Protein AF-A0A8B6D048-F1 (afdb_monomer)

pLDDT: mean 76.71, std 12.9, range [38.72, 96.38]

Nearest PDB structures (foldseek):
  4zma-assembly1_L  TM=9.498E-01  e=1.877E-03  Homo sapiens
  4cuf-assembly1_A  TM=6.659E-01  e=1.267E-03  Homo sapiens
  4cud-assembly1_A  TM=6.172E-01  e=1.267E-03  Homo sapiens
  4d0f-assembly1_A-2  TM=6.706E-01  e=3.385E-03  Homo sapiens
  9b3n-assembly1_A  TM=6.123E-01  e=4.697E-03  Homo sapiens

Foldseek 3Di:
DDQPFQKDKDKQFADDPQPRVCLQVCVVVDPPVSNGMHMDIDGFDSQVSDPPDDDCSDPPPVDDDDDQWDPPPPDPDPDPDDGDQFDDPQDDDPNDGDDPVPDPDDDPDDPDHDDQDAQCVPPQAPPPWDWDGGRPHIQTDEDPQFDDRRRPDGNPDDDDDAPDPWDWADDVVDPDDTDTDHD

Secondary structure (DSSP, 8-state):
------EEEEEEE-STT--HHHHHHHTTTS-TT--SEEEEEEEPPGGGGSTTS----S----S----S------SSS---PPPP-S---S-EETTEEP-GGG-S--SS--SS-PPPP-TTTT----TTPEEEE-SSSEEEE--TTEESTTS-EE-SSPPPPPPTT-EEE--TTS-S-PEEE--

InterPro domains:
  IPR000742 EGF-like domain [PF00008] (123-149)
  IPR000742 EGF-like domain [PS00022] (140-151)
  IPR000742 EGF-like domain [PS50026] (116-152)
  IPR001791 Laminin G domain [PS50025] (1-113)
  IPR013320 Concanavalin A-like lectin/glucanase domain superfamily [SSF49899] (52-117)
  IPR050372 Neurexin-related cell adhesion and synaptic protein [PTHR15036] (54-154)

Radius of gyration: 23.56 Å; Cα contacts (8 Å, |Δi|>4): 198; chains: 1; bounding box: 65×37×67 Å

Mean predicted aligned error: 13.56 Å

Solvent-accessible surface area (backbone atoms only — not comparable to full-atom values): 12385 Å² total; per-residue (Å²): 140,81,80,67,83,66,64,48,73,50,73,49,75,51,72,92,86,50,61,49,75,56,21,55,77,41,21,91,79,45,60,90,85,40,68,37,28,45,73,50,74,50,78,64,61,76,69,57,58,42,87,88,50,94,56,86,84,59,90,71,72,88,61,83,91,74,76,59,51,77,78,91,65,89,72,90,65,92,72,88,74,75,63,62,76,75,81,86,75,91,48,63,58,96,87,39,81,53,67,75,90,74,52,98,74,85,79,98,75,69,92,80,76,77,79,77,58,75,47,47,70,82,62,63,29,33,84,81,19,49,68,41,75,42,59,94,42,56,44,42,50,47,44,90,64,35,35,68,77,34,21,77,40,71,47,86,74,64,92,79,82,73,60,94,87,34,50,81,48,74,61,93,88,52,83,92,61,69,53,73,50,72,125

Organism: Mytilus galloprovincialis (NCBI:txid29158)

Sequence (183 aa):
MFGVYSFQTATLTVGEDCDTAITVKYGHRLSSTYRCAAEGKSVLPSICDNPSESCFRLFDLTGPLQIGGLPKLPAQFQIQTKDFDGCIKDFYLDNALLDLNQSVASVGTSPGCDAKKHFCIGDPCKNGGTCYEGWGTYICQCGPNKKGKDCTVDISEGPRRLEGTGYLSYQPSSLPSPTIYFD

Structure (mmCIF, N/CA/C/O backbone):
data_AF-A0A8B6D048-F1
#
_entry.id   AF-A0A8B6D048-F1
#
loop_
_atom_site.group_PDB
_atom_site.id
_atom_site.type_symbol
_atom_site.label_atom_id
_atom_site.label_alt_id
_atom_site.label_comp_id
_atom_site.label_asym_id
_atom_site.label_entity_id
_atom_site.label_seq_id
_atom_site.pdbx_PDB_ins_code
_atom_site.Cartn_x
_atom_site.Cartn_y
_atom_site.Cartn_z
_atom_site.occupancy
_atom_site.B_iso_or_equiv
_atom_site.auth_seq_id
_atom_site.auth_comp_id
_atom_site.auth_asym_id
_atom_site.auth_atom_id
_atom_site.pdbx_PDB_model_num
ATOM 1 N N . MET A 1 1 ? -6.858 -14.304 44.227 1.00 38.72 1 MET A N 1
ATOM 2 C CA . MET A 1 1 ? -6.292 -13.216 43.407 1.00 38.72 1 MET A CA 1
ATOM 3 C C . MET A 1 1 ? -6.485 -13.619 41.955 1.00 38.72 1 MET A C 1
ATOM 5 O O . MET A 1 1 ? -5.735 -14.448 41.466 1.00 38.72 1 MET A O 1
ATOM 9 N N . PHE A 1 2 ? -7.562 -13.158 41.323 1.00 38.72 2 PHE A N 1
ATOM 10 C CA . PHE A 1 2 ? -7.812 -13.382 39.899 1.00 38.72 2 PHE A CA 1
ATOM 11 C C . PHE A 1 2 ? -7.636 -12.024 39.225 1.00 38.72 2 PHE A C 1
ATOM 13 O O . PHE A 1 2 ? -8.494 -11.160 39.371 1.00 38.72 2 PHE A O 1
ATOM 20 N N . GLY A 1 3 ? -6.482 -11.799 38.596 1.00 45.53 3 GLY A N 1
ATOM 21 C CA . GLY A 1 3 ? -6.295 -10.640 37.727 1.00 45.53 3 GLY A CA 1
ATOM 22 C C . GLY A 1 3 ? -7.143 -10.850 36.480 1.00 45.53 3 GLY A C 1
ATOM 23 O O . GLY A 1 3 ? -6.946 -11.830 35.759 1.00 45.53 3 GLY A O 1
ATOM 24 N N . VAL A 1 4 ? -8.137 -9.991 36.263 1.00 53.16 4 VAL A N 1
ATOM 25 C CA . VAL A 1 4 ? -8.933 -10.003 35.035 1.00 53.16 4 VAL A CA 1
ATOM 26 C C . VAL A 1 4 ? -8.121 -9.261 33.982 1.00 53.16 4 VAL A C 1
ATOM 28 O O . VAL A 1 4 ? -8.238 -8.050 33.837 1.00 53.16 4 VAL A O 1
ATOM 31 N N . TYR A 1 5 ? -7.275 -9.991 33.257 1.00 52.56 5 TYR A N 1
ATOM 32 C CA . TYR A 1 5 ? -6.543 -9.445 32.119 1.00 52.56 5 TYR A CA 1
ATOM 33 C C . TYR A 1 5 ? -7.525 -9.156 30.978 1.00 52.56 5 TYR A C 1
ATOM 35 O O . TYR A 1 5 ? -7.813 -10.024 30.151 1.00 52.56 5 TYR A O 1
ATOM 43 N N . SER A 1 6 ? -8.079 -7.945 30.952 1.00 57.75 6 SER A N 1
ATOM 44 C CA . SER A 1 6 ? -8.928 -7.500 29.851 1.00 57.75 6 SER A CA 1
ATOM 45 C C . SER A 1 6 ? -8.032 -7.001 28.722 1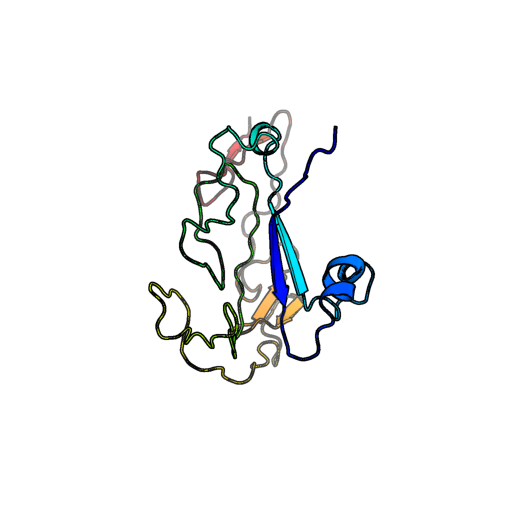.00 57.75 6 SER A C 1
ATOM 47 O O . SER A 1 6 ? -7.423 -5.937 28.807 1.00 57.75 6 SER A O 1
ATOM 49 N N . PHE A 1 7 ? -7.889 -7.807 27.675 1.00 64.19 7 PHE A N 1
ATOM 50 C CA . PHE A 1 7 ? -7.223 -7.383 26.452 1.00 64.19 7 PHE A CA 1
ATOM 51 C C . PHE A 1 7 ? -8.267 -7.019 25.410 1.00 64.19 7 PHE A C 1
ATOM 53 O O . PHE A 1 7 ? -9.262 -7.725 25.256 1.00 64.19 7 PHE A O 1
ATOM 60 N N . GLN A 1 8 ? -8.004 -5.960 24.656 1.00 68.69 8 GLN A N 1
ATOM 61 C CA . GLN A 1 8 ? -8.919 -5.496 23.620 1.00 68.69 8 GLN A CA 1
ATOM 62 C C . GLN A 1 8 ? -8.349 -5.855 22.264 1.00 68.69 8 GLN A C 1
ATOM 64 O O . GLN A 1 8 ? -7.154 -5.689 22.030 1.00 68.69 8 GLN A O 1
ATOM 69 N N . THR A 1 9 ? -9.192 -6.394 21.398 1.00 71.44 9 THR A N 1
ATOM 70 C CA . THR A 1 9 ? -8.745 -7.047 20.175 1.00 71.44 9 THR A CA 1
ATOM 71 C C . THR A 1 9 ? -9.578 -6.536 19.014 1.00 71.44 9 THR A C 1
ATOM 73 O O . THR A 1 9 ? -10.796 -6.678 19.024 1.00 71.44 9 THR A O 1
ATOM 76 N N . ALA A 1 10 ? -8.923 -5.935 18.027 1.00 74.12 10 ALA A N 1
ATOM 77 C CA . ALA A 1 10 ? -9.526 -5.540 16.765 1.00 74.12 10 ALA A CA 1
ATOM 78 C C . ALA A 1 10 ? -9.124 -6.561 15.700 1.00 74.12 10 ALA A C 1
ATOM 80 O O . ALA A 1 10 ? -7.935 -6.804 15.498 1.00 74.12 10 ALA A O 1
ATOM 81 N N . THR A 1 11 ? -10.106 -7.154 15.024 1.00 77.00 11 THR A N 1
ATOM 82 C CA . THR A 1 11 ? -9.860 -8.104 13.933 1.00 77.00 11 THR A CA 1
ATOM 83 C C . THR A 1 11 ? -10.323 -7.487 12.625 1.00 77.00 11 THR A C 1
ATOM 85 O O . THR A 1 11 ? -11.487 -7.127 12.484 1.00 77.00 11 THR A O 1
ATOM 88 N N . LEU A 1 12 ? -9.412 -7.373 11.665 1.00 77.88 12 LEU A N 1
ATOM 89 C CA . LEU A 1 12 ? -9.719 -7.027 10.286 1.00 77.88 12 LEU A CA 1
ATOM 90 C C . LEU A 1 12 ? -9.878 -8.319 9.492 1.00 77.88 12 LEU A C 1
ATOM 92 O O . LEU A 1 12 ? -9.010 -9.185 9.566 1.00 77.88 12 LEU A O 1
ATOM 96 N N . THR A 1 13 ? -10.948 -8.423 8.712 1.00 80.06 13 THR A N 1
ATOM 97 C CA . THR A 1 13 ? -11.227 -9.575 7.846 1.00 80.06 13 THR A CA 1
ATOM 98 C C . THR A 1 13 ? -11.556 -9.079 6.446 1.00 80.06 13 THR A C 1
ATOM 100 O O . THR A 1 13 ? -12.254 -8.081 6.293 1.00 80.06 13 THR A O 1
ATOM 103 N N . VAL A 1 14 ? -11.034 -9.755 5.429 1.00 77.81 14 VAL A N 1
ATOM 104 C CA . VAL A 1 14 ? -11.168 -9.403 4.017 1.00 77.81 14 VAL A CA 1
ATOM 105 C C . VAL A 1 14 ? -11.816 -10.574 3.282 1.00 77.81 14 VAL A C 1
ATOM 107 O O . VAL A 1 14 ? -11.231 -11.654 3.196 1.00 77.81 14 VAL A O 1
ATOM 110 N N . GLY A 1 15 ? -13.001 -10.336 2.714 1.00 70.12 15 GLY A N 1
ATOM 111 C CA . GLY A 1 15 ? -13.785 -11.339 1.984 1.00 70.12 15 GLY A CA 1
ATOM 112 C C . GLY A 1 15 ? -14.773 -12.117 2.861 1.00 70.12 15 GLY A C 1
ATOM 113 O O . GLY A 1 15 ? -14.634 -12.164 4.080 1.00 70.12 15 GLY A O 1
ATOM 114 N N . GLU A 1 16 ? -15.783 -12.713 2.220 1.00 6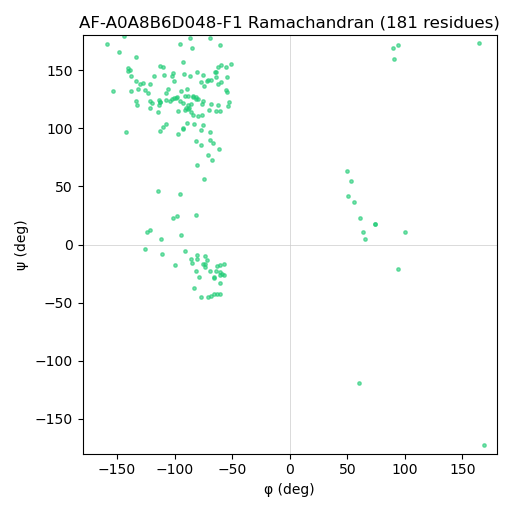6.94 16 GLU A N 1
ATOM 115 C CA . GLU A 1 16 ? -16.914 -13.377 2.893 1.00 66.94 16 GLU A CA 1
ATOM 116 C C . GLU A 1 16 ? -16.571 -14.786 3.424 1.00 66.94 16 GLU A C 1
ATOM 118 O O . GLU A 1 16 ? -17.100 -15.189 4.455 1.00 66.94 16 GLU A O 1
ATOM 123 N N . ASP A 1 17 ? -15.620 -15.495 2.802 1.00 78.12 17 ASP A N 1
ATOM 124 C CA . ASP A 1 17 ? -15.241 -16.881 3.151 1.00 78.12 17 ASP A CA 1
ATOM 125 C C . ASP A 1 17 ? -13.943 -16.983 3.978 1.00 78.12 17 ASP A C 1
ATOM 127 O O . ASP A 1 17 ? -13.239 -17.998 3.964 1.00 78.12 17 ASP A O 1
ATOM 131 N N . CYS A 1 18 ? -13.565 -15.915 4.681 1.00 80.62 18 CYS A N 1
ATOM 132 C CA . CYS A 1 18 ? -12.356 -15.928 5.497 1.00 80.62 18 CYS A CA 1
ATOM 133 C C . CYS A 1 18 ? -12.627 -16.531 6.883 1.00 80.62 18 CYS A C 1
ATOM 135 O O . CYS A 1 18 ? -13.270 -15.905 7.726 1.00 80.62 18 CYS A O 1
ATOM 137 N N . ASP A 1 19 ? -12.067 -17.714 7.163 1.00 86.50 19 ASP A N 1
ATOM 138 C CA . ASP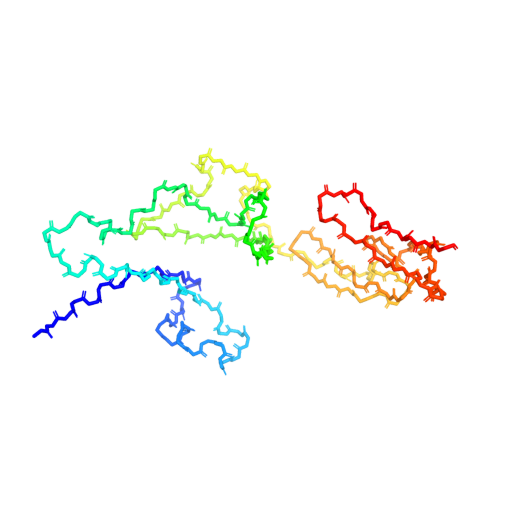 A 1 19 ? -12.011 -18.236 8.533 1.00 86.50 19 ASP A CA 1
ATOM 139 C C . ASP A 1 19 ? -11.027 -17.391 9.357 1.00 86.50 19 ASP A C 1
ATOM 141 O O . ASP A 1 19 ? -9.801 -17.562 9.304 1.00 86.50 19 ASP A O 1
ATOM 145 N N . THR A 1 20 ? -11.583 -16.434 10.096 1.00 83.75 20 THR A N 1
ATOM 146 C CA . THR A 1 20 ? -10.842 -15.449 10.888 1.00 83.75 20 THR A CA 1
ATOM 147 C C . THR A 1 20 ? -10.023 -16.099 11.992 1.00 83.75 20 THR A C 1
ATOM 149 O O . THR A 1 20 ? -8.854 -15.755 12.173 1.00 83.75 20 THR A O 1
ATOM 152 N N . ALA A 1 21 ? -10.591 -17.081 12.692 1.00 84.69 21 ALA A N 1
ATOM 153 C CA . ALA A 1 21 ? -9.956 -17.745 13.824 1.00 84.69 21 ALA A CA 1
ATOM 154 C C . ALA A 1 21 ? -8.712 -18.533 13.394 1.00 84.69 21 ALA A C 1
ATOM 156 O O . ALA A 1 21 ? -7.668 -18.475 14.056 1.00 84.69 21 ALA A O 1
ATOM 157 N N . ILE A 1 22 ? -8.795 -19.245 12.267 1.00 84.88 22 ILE A N 1
ATOM 158 C CA . ILE A 1 22 ? -7.651 -19.968 11.704 1.00 84.88 22 ILE A CA 1
ATOM 159 C C . ILE A 1 22 ? -6.628 -18.982 11.138 1.00 84.88 22 ILE A C 1
ATOM 161 O O . ILE A 1 22 ? -5.430 -19.122 11.394 1.00 84.88 22 ILE A O 1
ATOM 165 N N . THR A 1 23 ? -7.083 -17.974 10.394 1.00 84.81 23 THR A N 1
ATOM 166 C CA . THR A 1 23 ? -6.201 -17.058 9.663 1.00 84.81 23 THR A CA 1
ATOM 167 C C . THR A 1 23 ? -5.395 -16.155 10.593 1.00 84.81 23 THR A C 1
ATOM 169 O O . THR A 1 23 ? -4.181 -16.042 10.428 1.00 84.81 23 THR A O 1
ATOM 172 N N . VAL A 1 24 ? -6.016 -15.581 11.624 1.00 85.50 24 VAL A N 1
ATOM 173 C CA . VAL A 1 24 ? -5.316 -14.752 12.619 1.00 85.50 24 VAL A CA 1
ATOM 174 C C . VAL A 1 24 ? -4.234 -15.560 13.343 1.00 85.50 24 VAL A C 1
ATOM 176 O O . VAL A 1 24 ? -3.109 -15.093 13.527 1.00 85.50 24 VAL A O 1
ATOM 179 N N . LYS A 1 25 ? -4.539 -16.806 13.721 1.00 85.44 25 LYS A N 1
ATOM 180 C CA . LYS A 1 25 ? -3.648 -17.629 14.548 1.00 85.44 25 LYS A CA 1
ATOM 181 C C . LYS A 1 25 ? -2.561 -18.352 13.748 1.00 85.44 25 LYS A C 1
ATOM 183 O O . LYS A 1 25 ? -1.430 -18.495 14.220 1.00 85.44 25 LYS A O 1
ATOM 188 N N . TYR A 1 26 ? -2.888 -18.818 12.545 1.00 83.75 26 TYR A N 1
ATOM 189 C CA . TYR A 1 26 ? -2.042 -19.711 11.748 1.00 83.75 26 TYR A CA 1
ATOM 190 C C . TYR A 1 26 ? -1.742 -19.200 10.336 1.00 83.75 26 TYR A C 1
ATOM 192 O O . TYR A 1 26 ? -0.930 -19.820 9.652 1.00 83.75 26 TYR A O 1
ATOM 200 N N . GLY A 1 27 ? -2.301 -18.068 9.898 1.00 75.25 27 GLY A N 1
ATOM 201 C CA . GLY A 1 27 ? -2.150 -17.553 8.528 1.00 75.25 27 GLY A CA 1
ATOM 202 C C . GLY A 1 27 ? -0.700 -17.317 8.091 1.00 75.25 27 GLY A C 1
ATOM 203 O O . GLY A 1 27 ? -0.385 -17.443 6.916 1.00 75.25 27 GLY A O 1
ATOM 204 N N . HIS A 1 28 ? 0.223 -17.070 9.030 1.00 74.94 28 HIS A N 1
ATOM 205 C CA . HIS A 1 28 ? 1.663 -16.964 8.743 1.00 74.94 28 HIS A CA 1
ATOM 206 C C . HIS A 1 28 ? 2.355 -18.309 8.444 1.00 74.94 28 HIS A C 1
ATOM 208 O O . HIS A 1 28 ? 3.454 -18.313 7.898 1.00 74.94 28 HIS A O 1
ATOM 214 N N . ARG A 1 29 ? 1.754 -19.437 8.849 1.00 77.62 29 ARG A N 1
ATOM 215 C CA . ARG A 1 29 ? 2.256 -20.805 8.607 1.00 77.62 29 ARG A CA 1
ATOM 216 C C . ARG A 1 29 ? 1.562 -21.485 7.434 1.00 77.62 29 ARG A C 1
ATOM 218 O O . ARG A 1 29 ? 2.045 -22.501 6.946 1.00 77.62 29 ARG A O 1
ATOM 225 N N . LEU A 1 30 ? 0.410 -20.958 7.039 1.00 72.25 30 LEU A N 1
ATOM 226 C CA . LEU A 1 30 ? -0.339 -21.395 5.873 1.00 72.25 30 LEU A CA 1
ATOM 227 C C . LEU A 1 30 ? 0.197 -20.685 4.616 1.00 72.25 30 LEU A C 1
ATOM 229 O O . LEU A 1 30 ? 1.020 -19.774 4.700 1.00 72.25 30 LEU A O 1
ATOM 233 N N . SER A 1 31 ? -0.237 -21.143 3.439 1.00 70.50 31 SER A N 1
ATOM 234 C CA . SER A 1 31 ? 0.129 -20.554 2.140 1.00 70.50 31 SER A CA 1
ATOM 235 C C . SER A 1 31 ? -0.091 -19.033 2.108 1.00 70.50 31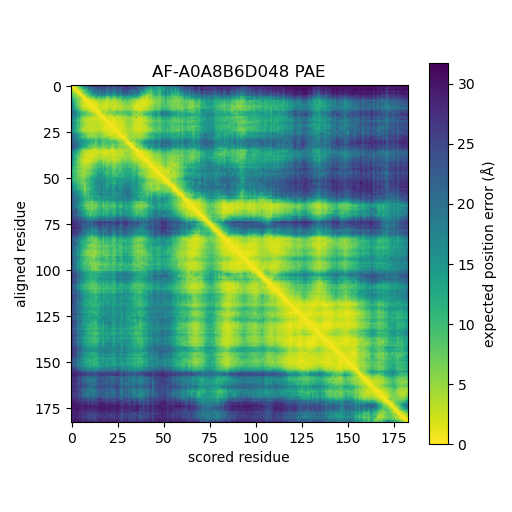 SER A C 1
ATOM 237 O O . SER A 1 31 ? -0.964 -18.510 2.799 1.00 70.50 31 SER A O 1
ATOM 239 N N . SER A 1 32 ? 0.634 -18.316 1.241 1.00 62.09 32 SER A N 1
ATOM 240 C CA . SER A 1 32 ? 0.503 -16.859 1.054 1.00 62.09 32 SER A CA 1
ATOM 241 C C . SER A 1 32 ? -0.911 -16.397 0.668 1.00 62.09 32 SER A C 1
ATOM 243 O O . SER A 1 32 ? -1.226 -15.219 0.822 1.00 62.09 32 SER A O 1
ATOM 245 N N . THR A 1 33 ? -1.766 -17.315 0.217 1.00 62.06 33 THR A N 1
ATOM 246 C CA . THR A 1 33 ? -3.193 -17.111 -0.066 1.00 62.06 33 THR A CA 1
ATOM 247 C C . THR A 1 33 ? -4.083 -17.029 1.183 1.00 62.06 33 THR A C 1
ATOM 249 O O . THR A 1 33 ? -5.188 -16.509 1.091 1.00 62.06 33 THR A O 1
ATOM 252 N N . TYR A 1 34 ? -3.616 -17.465 2.359 1.00 67.12 34 TYR A N 1
ATOM 253 C CA . TYR A 1 34 ? -4.361 -17.459 3.631 1.00 67.12 34 TYR A CA 1
ATOM 254 C C . TYR A 1 34 ? -4.064 -16.216 4.489 1.00 67.12 34 TYR A C 1
ATOM 256 O O . TYR A 1 34 ? -3.853 -16.307 5.695 1.00 67.12 34 TYR A O 1
ATOM 264 N N . ARG A 1 35 ? -4.017 -15.027 3.877 1.00 71.00 35 ARG A N 1
ATOM 265 C CA . ARG A 1 35 ? -3.793 -13.743 4.577 1.00 71.00 35 ARG A CA 1
ATOM 266 C C . ARG A 1 35 ? -5.021 -12.837 4.490 1.00 71.00 35 ARG A C 1
ATOM 268 O O . ARG A 1 35 ? -4.908 -11.662 4.163 1.00 71.00 35 ARG A O 1
ATOM 275 N N . CYS A 1 36 ? -6.193 -13.412 4.742 1.00 79.75 36 CYS A N 1
ATOM 276 C CA . CYS A 1 36 ? -7.475 -12.715 4.659 1.00 79.75 36 CYS A CA 1
ATOM 277 C C . CYS A 1 36 ? -7.917 -12.069 5.982 1.00 79.75 36 CYS A C 1
ATOM 279 O O . CYS A 1 36 ? -8.905 -11.350 5.992 1.00 79.75 36 CYS A O 1
ATOM 281 N N . ALA A 1 37 ? -7.202 -12.276 7.092 1.00 83.19 37 ALA A N 1
ATOM 282 C CA . ALA A 1 37 ? -7.497 -11.617 8.360 1.00 83.19 37 ALA A CA 1
ATOM 283 C C . ALA A 1 37 ? -6.224 -11.195 9.103 1.00 83.19 37 ALA A C 1
ATOM 285 O O . ALA A 1 37 ? -5.167 -11.814 8.959 1.00 83.19 37 ALA A O 1
ATOM 286 N N . ALA A 1 38 ? -6.339 -10.140 9.904 1.00 79.38 38 ALA A N 1
ATOM 287 C CA . ALA A 1 38 ? -5.287 -9.616 10.764 1.00 79.38 38 ALA A CA 1
ATOM 288 C C . ALA A 1 38 ? -5.875 -9.179 12.110 1.00 79.38 38 ALA A C 1
ATOM 290 O O . ALA A 1 38 ? -7.020 -8.742 12.176 1.00 79.38 38 ALA A O 1
ATOM 291 N N . GLU A 1 39 ? -5.083 -9.269 13.177 1.00 81.19 39 GLU A N 1
ATOM 292 C CA . GLU A 1 39 ? -5.504 -8.915 14.533 1.00 81.19 39 GLU A CA 1
ATOM 293 C C . GLU A 1 39 ? -4.547 -7.888 15.145 1.00 81.19 39 GLU A C 1
ATOM 295 O O . GLU A 1 39 ? -3.325 -8.043 15.085 1.00 81.19 39 GLU A O 1
ATOM 300 N N . GLY A 1 40 ? -5.111 -6.843 15.746 1.00 74.62 40 GLY A N 1
ATOM 301 C CA . GLY A 1 40 ? -4.411 -5.897 16.605 1.00 74.62 40 GLY A CA 1
ATOM 302 C C . GLY A 1 40 ? -4.914 -6.032 18.037 1.00 74.62 40 GLY A C 1
ATOM 303 O O . GLY A 1 40 ? -6.105 -5.868 18.293 1.00 74.62 40 GLY A O 1
ATOM 304 N N . LYS A 1 41 ? -4.013 -6.311 18.982 1.00 74.69 41 LYS A N 1
ATOM 305 C CA . LYS A 1 41 ? -4.353 -6.485 20.397 1.00 74.69 41 LYS A CA 1
ATOM 306 C C . LYS A 1 41 ? -3.749 -5.368 21.242 1.00 74.69 41 LYS A C 1
ATOM 308 O O . LYS A 1 41 ? -2.531 -5.218 21.294 1.00 74.69 41 LYS A O 1
ATOM 313 N N . SER A 1 42 ? -4.597 -4.613 21.931 1.00 73.00 42 SER A N 1
ATOM 314 C CA . SER A 1 42 ? -4.188 -3.647 22.946 1.00 73.00 42 SER A CA 1
ATOM 315 C C . SER A 1 42 ? -4.087 -4.337 24.302 1.00 73.00 42 SER A C 1
ATOM 317 O O . SER A 1 42 ? -5.057 -4.914 24.808 1.00 73.00 42 SER A O 1
ATOM 319 N N . VAL A 1 43 ? -2.885 -4.300 24.876 1.00 75.75 43 VAL A N 1
ATOM 320 C CA . VAL A 1 43 ? -2.612 -4.796 26.224 1.00 75.75 43 VAL A CA 1
ATOM 321 C C . VAL A 1 43 ? -2.785 -3.654 27.212 1.00 75.75 43 VAL A C 1
ATOM 323 O O . VAL A 1 43 ? -2.043 -2.675 27.161 1.00 75.75 43 VAL A O 1
ATOM 326 N N . LEU A 1 44 ? -3.764 -3.783 28.109 1.00 70.81 44 LEU A N 1
ATOM 327 C CA . LEU A 1 44 ? -3.986 -2.791 29.153 1.00 70.81 44 LEU A CA 1
ATOM 328 C C . LEU A 1 44 ? -2.857 -2.840 30.203 1.00 70.81 44 LEU A C 1
ATOM 330 O O . LEU A 1 44 ? -2.389 -3.930 30.546 1.00 70.81 44 LEU A O 1
ATOM 334 N N . PRO A 1 45 ? -2.415 -1.684 30.732 1.00 76.62 45 PRO A N 1
ATOM 335 C CA . PRO A 1 45 ? -1.487 -1.638 31.860 1.00 76.62 45 PRO A CA 1
ATOM 336 C C . PRO A 1 45 ? -2.085 -2.282 33.121 1.00 76.62 45 PRO A C 1
ATOM 338 O O . PRO A 1 45 ? -3.293 -2.224 33.335 1.00 76.62 45 PRO A O 1
ATOM 341 N N . SER A 1 46 ? -1.245 -2.810 34.016 1.00 77.50 46 SER A N 1
ATOM 342 C CA . SER A 1 46 ? -1.680 -3.506 35.245 1.00 77.50 46 SER A CA 1
ATOM 343 C C . SER A 1 46 ? -2.508 -2.650 36.212 1.00 77.50 46 SER A C 1
ATOM 345 O O . SER A 1 46 ? -3.302 -3.181 36.981 1.00 77.50 46 SER A O 1
ATOM 347 N N . ILE A 1 47 ? -2.389 -1.317 36.164 1.00 76.88 47 ILE A N 1
ATOM 348 C CA . ILE A 1 47 ? -3.249 -0.411 36.951 1.00 76.88 47 ILE A CA 1
ATOM 349 C C . ILE A 1 47 ? -4.741 -0.596 36.619 1.00 76.88 47 ILE A C 1
ATOM 351 O O . ILE A 1 47 ? -5.605 -0.368 37.461 1.00 76.88 47 ILE A O 1
ATOM 355 N N . CYS A 1 48 ? -5.046 -1.076 35.410 1.00 73.00 48 CYS A N 1
ATOM 356 C CA . CYS A 1 48 ? -6.402 -1.350 34.953 1.00 73.00 48 CYS A CA 1
ATOM 357 C C . CYS A 1 48 ? -7.041 -2.580 35.616 1.00 73.00 48 CYS A C 1
ATOM 359 O O . CYS A 1 48 ? -8.265 -2.717 35.533 1.00 73.00 48 CYS A O 1
ATOM 361 N N . ASP A 1 49 ? -6.252 -3.421 36.302 1.00 76.88 49 ASP A N 1
ATOM 362 C CA . ASP A 1 49 ? -6.733 -4.583 37.062 1.00 76.88 49 ASP A CA 1
ATOM 363 C C . ASP A 1 49 ? -7.521 -4.165 38.316 1.00 76.88 49 ASP A C 1
ATOM 365 O O . ASP A 1 49 ? -8.332 -4.937 38.831 1.00 76.88 49 ASP A O 1
ATOM 369 N N . ASN A 1 50 ? -7.300 -2.942 38.819 1.00 78.25 50 ASN A N 1
ATOM 370 C CA . ASN A 1 50 ? -8.023 -2.398 39.963 1.00 78.25 50 ASN A CA 1
ATOM 371 C C . ASN A 1 50 ? -9.302 -1.682 39.490 1.00 78.25 50 ASN A C 1
ATOM 373 O O . ASN A 1 50 ? -9.182 -0.660 38.815 1.00 78.25 50 ASN A O 1
ATOM 377 N N . PRO A 1 51 ? -10.518 -2.135 39.858 1.00 71.75 51 PRO A N 1
ATOM 378 C CA . PRO A 1 51 ? -11.775 -1.493 39.456 1.00 71.75 51 PRO A CA 1
ATOM 379 C C . PRO A 1 51 ? -11.914 -0.043 39.935 1.00 71.75 51 PRO A C 1
ATOM 381 O O . PRO A 1 51 ? -12.616 0.741 39.303 1.00 71.75 51 PRO A O 1
ATOM 384 N N . SER A 1 52 ? -11.245 0.307 41.037 1.00 81.88 52 SER A N 1
ATOM 385 C CA . SER A 1 52 ? -11.306 1.634 41.660 1.00 81.88 52 SER A CA 1
ATOM 386 C C . SER A 1 52 ? -10.419 2.674 40.973 1.00 81.88 52 SER A C 1
ATOM 388 O O . SER A 1 52 ? -10.549 3.861 41.256 1.00 81.88 52 SER A O 1
ATOM 390 N N . GLU A 1 53 ? -9.522 2.249 40.080 1.00 79.12 53 GLU A N 1
ATOM 391 C CA . GLU A 1 53 ? -8.656 3.148 39.315 1.00 79.12 53 GLU A CA 1
ATOM 392 C C . GLU A 1 53 ? -9.351 3.624 38.034 1.00 79.12 53 GLU A C 1
ATOM 394 O O . GLU A 1 53 ? -10.092 2.875 37.384 1.00 79.12 53 GLU A O 1
ATOM 399 N N . SER A 1 54 ? -9.088 4.868 37.632 1.00 67.69 54 SER A N 1
ATOM 400 C CA . SER A 1 54 ? -9.511 5.355 36.319 1.00 67.69 54 SER A CA 1
ATOM 401 C C . SER A 1 54 ? -8.536 4.845 35.261 1.00 67.69 54 SER A C 1
ATOM 403 O O . SER A 1 54 ? -7.377 5.248 35.208 1.00 67.69 54 SER A O 1
ATOM 405 N N . CYS A 1 55 ? -9.010 3.932 34.422 1.00 70.12 55 CYS A N 1
ATOM 406 C CA . CYS A 1 55 ? -8.282 3.412 33.276 1.00 70.12 55 CYS A CA 1
ATOM 407 C C . CYS A 1 55 ? -9.215 3.420 32.064 1.00 70.12 55 CYS A C 1
ATOM 409 O O . CYS A 1 55 ? -10.393 3.075 32.189 1.00 70.12 55 CYS A O 1
ATOM 411 N N . PHE A 1 56 ? -8.686 3.776 30.892 1.00 63.78 56 PHE A N 1
ATOM 412 C CA . PHE A 1 56 ? -9.364 3.675 29.598 1.00 63.78 56 PHE A CA 1
ATOM 413 C C . PHE A 1 56 ? -9.574 2.194 29.218 1.00 63.78 56 PHE A C 1
ATOM 415 O O . PHE A 1 56 ? -8.883 1.635 28.373 1.00 63.78 56 PHE A O 1
ATOM 422 N N . ARG A 1 57 ? -10.509 1.530 29.911 1.00 65.81 57 ARG A N 1
ATOM 423 C CA . ARG A 1 57 ? -10.868 0.108 29.736 1.00 65.81 57 ARG A CA 1
ATOM 424 C C . ARG A 1 57 ? -11.676 -0.159 28.463 1.00 65.81 57 ARG A C 1
ATOM 426 O O . ARG A 1 57 ? -11.902 -1.316 28.128 1.00 65.81 57 ARG A O 1
ATOM 433 N N . LEU A 1 58 ? -12.119 0.898 27.790 1.00 60.69 58 LEU A N 1
ATOM 434 C CA . LEU A 1 58 ? -12.784 0.863 26.491 1.00 60.69 58 LEU A CA 1
ATOM 435 C C . LEU A 1 58 ? -11.733 1.020 25.392 1.00 60.69 58 LEU A C 1
ATOM 437 O O . LEU A 1 58 ? -10.729 1.707 25.589 1.00 60.69 58 LEU A O 1
ATOM 441 N N . PHE A 1 59 ? -11.940 0.385 24.241 1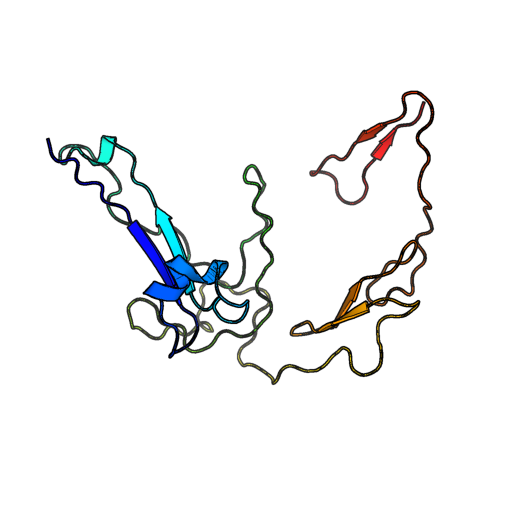.00 59.62 59 PHE A N 1
ATOM 442 C CA . PHE A 1 59 ? -11.124 0.592 23.049 1.00 59.62 59 PHE A CA 1
ATOM 443 C C . PHE A 1 59 ? -11.647 1.869 22.422 1.00 59.62 59 PHE A C 1
ATOM 445 O O . PHE A 1 59 ? -12.351 1.864 21.416 1.00 59.62 59 PHE A O 1
ATOM 452 N N . ASP A 1 60 ? -11.399 2.960 23.134 1.00 58.22 60 ASP A N 1
ATOM 453 C CA . ASP A 1 60 ? -11.855 4.273 22.754 1.00 58.22 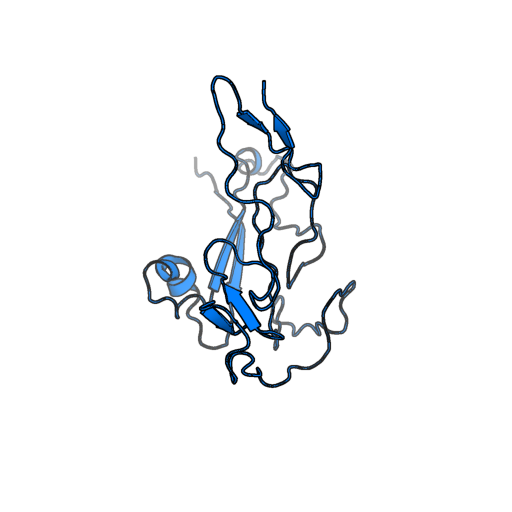60 ASP A CA 1
ATOM 454 C C . ASP A 1 60 ? -10.915 4.728 21.645 1.00 58.22 60 ASP A C 1
ATOM 456 O O . ASP A 1 60 ? -9.850 5.302 21.894 1.00 58.22 60 ASP A O 1
ATOM 460 N N . LEU A 1 61 ? -11.248 4.333 20.413 1.00 62.66 61 LEU A N 1
ATOM 461 C CA . LEU A 1 61 ? -10.583 4.774 19.196 1.00 62.66 61 LEU A CA 1
ATOM 462 C C . LEU A 1 61 ? -10.769 6.289 19.095 1.00 62.66 61 LEU A C 1
ATOM 464 O O . LEU A 1 61 ? -11.655 6.794 18.417 1.00 62.66 61 LEU A O 1
ATOM 468 N N . THR A 1 62 ? -9.922 7.030 19.803 1.00 62.31 62 THR A N 1
ATOM 469 C CA . THR A 1 62 ? -10.022 8.483 19.996 1.00 62.31 62 THR A CA 1
ATOM 470 C C . THR A 1 62 ? -9.447 9.259 18.807 1.00 62.31 62 THR A C 1
ATOM 472 O O . THR A 1 62 ? -9.020 10.405 18.921 1.00 62.31 62 THR A O 1
ATOM 475 N N . GLY A 1 63 ? -9.446 8.639 17.630 1.00 70.62 63 GLY A N 1
ATOM 476 C CA . GLY A 1 63 ? -8.914 9.192 16.397 1.00 70.62 63 GLY A CA 1
ATOM 477 C C . GLY A 1 63 ? -9.689 8.691 15.182 1.00 70.62 63 GLY A C 1
ATOM 478 O O . GLY A 1 63 ? -10.456 7.733 15.280 1.00 70.62 63 GLY A O 1
ATOM 479 N N . PRO A 1 64 ? -9.508 9.338 14.021 1.00 74.69 64 PRO A N 1
ATOM 480 C CA . PRO A 1 64 ? -10.192 8.932 12.804 1.00 74.69 64 PRO A CA 1
ATOM 481 C C . PRO A 1 64 ? -9.774 7.515 12.398 1.00 74.69 64 PRO A C 1
ATOM 483 O O . PRO A 1 64 ? -8.591 7.173 12.428 1.00 74.69 64 PRO A O 1
ATOM 486 N N . LEU A 1 65 ? -10.744 6.709 11.965 1.00 79.44 65 LEU A N 1
ATOM 487 C CA . LEU A 1 65 ? -10.487 5.430 11.311 1.00 79.44 65 LEU A CA 1
ATOM 488 C C . LEU A 1 65 ? -9.748 5.683 9.988 1.00 79.44 65 LEU A C 1
ATOM 490 O O . LEU A 1 65 ? -10.297 6.298 9.075 1.00 79.44 65 LEU A O 1
ATOM 494 N N . GLN A 1 66 ? -8.499 5.225 9.896 1.00 81.88 66 GLN A N 1
ATOM 495 C CA . GLN A 1 66 ? -7.667 5.381 8.703 1.00 81.88 66 GLN A CA 1
ATOM 496 C C . GLN A 1 66 ? -7.649 4.083 7.900 1.00 81.88 66 GLN A C 1
ATOM 498 O O . GLN A 1 66 ? -7.319 3.018 8.419 1.00 81.88 66 GLN A O 1
ATOM 503 N N . ILE A 1 67 ? -7.997 4.185 6.621 1.00 83.25 67 ILE A N 1
ATOM 504 C CA . ILE A 1 67 ? -8.048 3.072 5.674 1.00 83.25 67 ILE A CA 1
ATOM 505 C C . ILE A 1 67 ? -7.217 3.477 4.458 1.00 83.25 67 ILE A C 1
ATOM 507 O O . ILE A 1 67 ? -7.270 4.624 4.025 1.00 83.25 67 ILE A O 1
ATOM 511 N N . GLY A 1 68 ? -6.435 2.548 3.912 1.00 82.12 68 GLY A N 1
ATOM 512 C CA . GLY A 1 68 ? -5.634 2.790 2.709 1.00 82.12 68 GLY A CA 1
ATOM 513 C C . GLY A 1 68 ? -4.189 3.225 2.976 1.00 82.12 68 GLY A C 1
ATOM 514 O O . GLY A 1 68 ? -3.321 3.026 2.137 1.00 82.12 68 GLY A O 1
ATOM 515 N N . GLY A 1 69 ? -3.879 3.757 4.156 1.00 79.25 69 GLY A N 1
ATOM 516 C CA . GLY A 1 69 ? -2.517 4.145 4.515 1.00 79.25 69 GLY A CA 1
ATOM 517 C C . GLY A 1 69 ? -2.480 5.063 5.728 1.00 79.25 69 GLY A C 1
ATOM 518 O O . GLY A 1 69 ? -3.518 5.502 6.220 1.00 79.25 69 GLY A O 1
ATOM 519 N N . LEU A 1 70 ? -1.271 5.352 6.206 1.00 75.75 70 LEU A N 1
ATOM 520 C CA . LEU A 1 70 ? -1.037 6.326 7.270 1.00 75.75 70 LEU A CA 1
ATOM 521 C C . LEU A 1 70 ? -0.362 7.573 6.681 1.00 75.75 70 LEU A C 1
ATOM 523 O O . LEU A 1 70 ? 0.463 7.447 5.770 1.00 75.75 70 LEU A O 1
ATOM 527 N N . PRO A 1 71 ? -0.652 8.781 7.194 1.00 70.56 71 PRO A N 1
ATOM 528 C CA . PRO A 1 71 ? 0.118 9.962 6.830 1.00 70.56 71 PRO A CA 1
ATOM 529 C C . PRO A 1 71 ? 1.593 9.770 7.210 1.00 70.56 71 PRO A C 1
ATOM 531 O O . PRO A 1 71 ? 1.922 9.030 8.139 1.00 70.56 71 PRO A O 1
ATOM 534 N N . LYS A 1 72 ? 2.500 10.464 6.512 1.00 65.69 72 LYS A N 1
ATOM 535 C CA . LYS A 1 72 ? 3.929 10.488 6.860 1.00 65.69 72 LYS A CA 1
ATOM 536 C C . LYS A 1 72 ? 4.108 11.204 8.202 1.00 65.69 72 LYS A C 1
ATOM 538 O O . LYS A 1 72 ? 4.284 12.418 8.247 1.00 65.69 72 LYS A O 1
ATOM 543 N N . LEU A 1 73 ? 3.999 10.455 9.294 1.00 62.00 73 LEU A N 1
ATOM 544 C CA . LEU A 1 73 ? 4.163 10.968 10.648 1.00 62.00 73 LEU A CA 1
ATOM 545 C C . LEU A 1 73 ? 5.659 11.214 10.925 1.00 62.00 73 LEU A C 1
ATOM 547 O O . LEU A 1 73 ? 6.483 10.367 10.568 1.00 62.00 73 LEU A O 1
ATOM 551 N N . PRO A 1 74 ? 6.039 12.349 11.545 1.00 58.75 74 PRO A N 1
ATOM 552 C CA . PRO A 1 74 ? 7.423 12.603 11.940 1.00 58.75 74 PRO A CA 1
ATOM 553 C C . PRO A 1 74 ? 7.865 11.519 12.935 1.00 58.75 74 PRO A C 1
ATOM 555 O O . PRO A 1 74 ? 7.284 11.352 14.006 1.00 58.75 74 PRO A O 1
ATOM 558 N N . ALA A 1 75 ? 8.837 10.705 12.528 1.00 51.16 75 ALA A N 1
ATOM 559 C CA . ALA A 1 75 ? 9.077 9.398 13.124 1.00 51.16 75 ALA A CA 1
ATOM 560 C C . ALA A 1 75 ? 9.892 9.447 14.431 1.00 51.16 75 ALA A C 1
ATOM 562 O O . ALA A 1 75 ? 11.038 9.887 14.446 1.00 51.16 75 ALA A O 1
ATOM 563 N N . GLN A 1 76 ? 9.334 8.854 15.492 1.00 52.72 76 GLN A N 1
ATOM 564 C CA . GLN A 1 76 ? 10.087 8.035 16.461 1.00 52.72 76 GLN A CA 1
A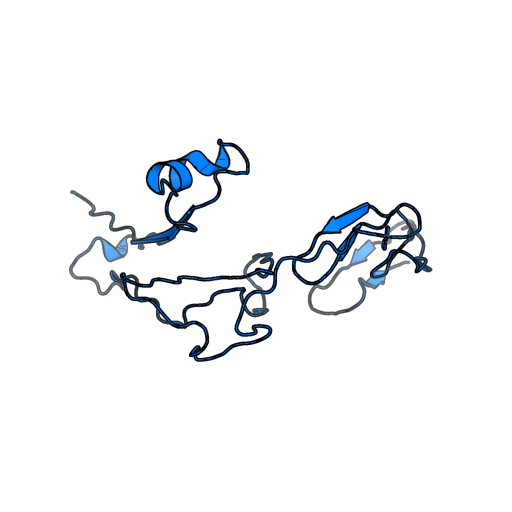TOM 565 C C . GLN A 1 76 ? 9.720 6.540 16.372 1.00 52.72 76 GLN A C 1
ATOM 567 O O . GLN A 1 76 ? 10.395 5.704 16.966 1.00 52.72 76 GLN A O 1
ATOM 572 N N . PHE A 1 77 ? 8.694 6.176 15.595 1.00 48.81 77 PHE A N 1
ATOM 573 C CA . PHE A 1 77 ? 8.272 4.788 15.417 1.00 48.81 77 PHE A CA 1
ATOM 574 C C . PHE A 1 77 ? 8.654 4.291 14.020 1.00 48.81 77 PHE A C 1
ATOM 576 O O . PHE A 1 77 ? 8.296 4.891 13.009 1.00 48.81 77 PHE A O 1
ATOM 583 N N . GLN A 1 78 ? 9.402 3.188 13.971 1.00 48.28 78 GLN A N 1
ATOM 584 C CA . GLN A 1 78 ? 9.899 2.535 12.756 1.00 48.28 78 GLN A CA 1
ATOM 585 C C . GLN A 1 78 ? 8.792 1.768 12.013 1.00 48.28 78 GLN A C 1
ATOM 587 O O . GLN A 1 78 ? 8.911 0.564 11.795 1.00 48.28 78 GLN A O 1
ATOM 592 N N . ILE A 1 79 ? 7.694 2.420 11.629 1.00 51.78 79 ILE A N 1
ATOM 593 C CA . ILE A 1 79 ? 6.703 1.754 10.779 1.00 51.78 79 ILE A CA 1
ATOM 594 C C . ILE A 1 79 ? 7.033 2.066 9.318 1.00 51.78 79 ILE A C 1
ATOM 596 O O . ILE A 1 79 ? 6.709 3.136 8.809 1.00 51.78 79 ILE A O 1
ATOM 600 N N . GLN A 1 80 ? 7.674 1.116 8.630 1.00 54.03 80 GLN A N 1
ATOM 601 C CA . GLN A 1 80 ? 7.699 1.083 7.164 1.00 54.03 80 GLN A CA 1
ATOM 602 C C . GLN A 1 80 ? 6.296 0.693 6.679 1.00 54.03 80 GLN A C 1
ATOM 604 O O . GLN A 1 80 ? 6.040 -0.464 6.351 1.00 54.03 80 GLN A O 1
ATOM 609 N N . THR A 1 81 ? 5.349 1.630 6.709 1.00 53.75 81 THR A N 1
ATOM 610 C CA . THR A 1 81 ? 4.039 1.393 6.100 1.00 53.75 81 THR A CA 1
ATOM 611 C C . THR A 1 81 ? 4.180 1.504 4.589 1.00 53.75 81 THR A C 1
ATOM 613 O O . THR A 1 81 ? 4.649 2.513 4.068 1.00 53.75 81 THR A O 1
ATOM 616 N N . LYS A 1 82 ? 3.797 0.441 3.883 1.00 63.38 82 LYS A N 1
ATOM 617 C CA . LYS A 1 82 ? 3.357 0.577 2.498 1.00 63.38 82 LYS A CA 1
ATOM 618 C C . LYS A 1 82 ? 1.887 0.955 2.559 1.00 63.38 82 LYS A C 1
ATOM 620 O O . LYS A 1 82 ? 1.114 0.298 3.257 1.00 63.38 82 LYS A O 1
ATOM 625 N N . ASP A 1 83 ? 1.543 2.036 1.888 1.00 77.50 83 ASP A N 1
ATOM 626 C CA . ASP A 1 83 ? 0.175 2.362 1.536 1.00 77.50 83 ASP A CA 1
ATOM 627 C C . ASP A 1 83 ? -0.462 1.208 0.747 1.00 77.50 83 ASP A C 1
ATOM 629 O O . ASP A 1 83 ? 0.214 0.383 0.122 1.00 77.50 83 ASP A O 1
ATOM 633 N N . PHE A 1 84 ? -1.779 1.105 0.852 1.00 84.06 84 PHE A N 1
ATOM 634 C CA . PHE A 1 84 ? -2.573 0.138 0.120 1.00 84.06 84 PHE A CA 1
ATOM 635 C C . PHE A 1 84 ? -2.951 0.737 -1.238 1.00 84.06 84 PHE A C 1
ATOM 637 O O . PHE A 1 84 ? -3.663 1.735 -1.306 1.00 84.06 84 PHE A O 1
ATOM 644 N N . ASP A 1 85 ? -2.488 0.091 -2.307 1.00 82.94 85 ASP A N 1
ATOM 645 C CA . ASP A 1 85 ? -2.821 0.413 -3.697 1.00 82.94 85 ASP A CA 1
ATOM 646 C C . ASP A 1 85 ? -3.758 -0.671 -4.247 1.00 82.94 85 ASP A C 1
ATOM 648 O O . ASP A 1 85 ? -3.342 -1.806 -4.505 1.00 82.94 85 ASP A O 1
ATOM 652 N N . GLY A 1 86 ? -5.047 -0.351 -4.347 1.00 85.88 86 GLY A N 1
ATOM 653 C CA . GLY A 1 86 ? -6.078 -1.313 -4.713 1.00 85.88 86 GLY A CA 1
ATOM 654 C C . GLY A 1 86 ? -7.495 -0.796 -4.503 1.00 85.88 86 GLY A C 1
ATOM 655 O O . GLY A 1 86 ? -7.714 0.363 -4.156 1.00 85.88 86 GLY A O 1
ATOM 656 N N . CYS A 1 87 ? -8.469 -1.688 -4.677 1.00 86.88 87 CYS A N 1
ATOM 657 C CA . CYS A 1 87 ? -9.870 -1.396 -4.391 1.00 86.88 87 CYS A CA 1
ATOM 658 C C . CYS A 1 87 ? -10.324 -2.002 -3.070 1.00 86.88 87 CYS A C 1
ATOM 660 O O . CYS A 1 87 ? -9.955 -3.124 -2.720 1.00 86.88 87 CYS A O 1
ATOM 662 N N . ILE A 1 88 ? -11.211 -1.277 -2.395 1.00 86.88 88 ILE A N 1
ATOM 663 C CA . ILE A 1 88 ? -11.949 -1.746 -1.227 1.00 86.88 88 ILE A CA 1
ATOM 664 C C . ILE A 1 88 ? -13.431 -1.591 -1.556 1.00 86.88 88 ILE A C 1
ATOM 666 O O . ILE A 1 88 ? -13.858 -0.537 -2.024 1.00 86.88 88 ILE A O 1
ATOM 670 N N . LYS A 1 89 ? -14.202 -2.652 -1.336 1.00 86.44 89 LYS A N 1
ATOM 671 C CA . LYS A 1 89 ? -15.660 -2.661 -1.476 1.00 86.44 89 LYS A CA 1
ATOM 672 C C . LYS A 1 89 ? -16.274 -3.344 -0.264 1.00 86.44 89 LYS A C 1
ATOM 674 O O . LYS A 1 89 ? -15.572 -4.080 0.425 1.00 86.44 89 LYS A O 1
ATOM 679 N N . ASP A 1 90 ? -17.563 -3.101 -0.049 1.00 86.12 90 ASP A N 1
ATOM 680 C CA . ASP A 1 90 ? -18.361 -3.760 0.988 1.00 86.12 90 ASP A CA 1
ATOM 681 C C . ASP A 1 90 ? -17.708 -3.637 2.377 1.00 86.12 90 ASP A C 1
ATOM 683 O O . ASP A 1 90 ? -17.396 -4.620 3.047 1.00 86.12 90 ASP A O 1
ATOM 687 N N . PHE A 1 91 ? -17.424 -2.394 2.783 1.00 85.00 91 PHE A N 1
ATOM 688 C CA . PHE A 1 91 ? -16.791 -2.107 4.066 1.00 85.00 91 PHE A CA 1
ATOM 689 C C . PHE A 1 91 ? -17.844 -2.009 5.173 1.00 85.00 91 PHE A C 1
ATOM 691 O O . PHE A 1 91 ? -18.667 -1.091 5.180 1.00 85.00 91 PHE A O 1
ATOM 698 N N . TYR A 1 92 ? -17.802 -2.954 6.113 1.00 83.50 92 TYR A N 1
ATOM 699 C CA . TYR A 1 92 ? -18.716 -3.010 7.251 1.00 83.50 92 TYR A CA 1
ATOM 700 C C . TYR A 1 92 ? -17.995 -2.632 8.547 1.00 83.50 92 TYR A C 1
ATOM 702 O O . TYR A 1 92 ? -16.949 -3.196 8.866 1.00 83.50 92 TYR A O 1
ATOM 710 N N . LEU A 1 93 ? -18.588 -1.720 9.316 1.00 81.25 93 LEU A N 1
ATOM 711 C CA . LEU A 1 93 ? -18.182 -1.393 10.683 1.00 81.25 93 LEU A CA 1
ATOM 712 C C . LEU A 1 93 ? -19.367 -1.690 11.606 1.00 81.25 93 LEU A C 1
ATOM 714 O O . LEU A 1 93 ? -20.455 -1.170 11.377 1.00 81.25 93 LEU A O 1
ATOM 718 N N . ASP A 1 94 ? -19.185 -2.561 12.602 1.00 81.50 94 ASP A N 1
ATOM 719 C CA . ASP A 1 94 ? -20.254 -2.991 13.523 1.00 81.50 94 ASP A CA 1
ATOM 720 C C . ASP A 1 94 ? -21.531 -3.471 12.799 1.00 81.50 94 ASP A C 1
ATOM 722 O O . ASP A 1 94 ? -22.657 -3.145 13.170 1.00 81.50 94 ASP A O 1
ATOM 726 N N . ASN A 1 95 ? -21.341 -4.242 11.722 1.00 80.88 95 ASN A N 1
ATOM 727 C CA . ASN A 1 95 ? -22.377 -4.755 10.813 1.00 80.88 95 ASN A CA 1
ATOM 728 C C . ASN A 1 95 ? -23.140 -3.685 10.007 1.00 80.88 95 ASN A C 1
ATOM 730 O O . ASN A 1 95 ? -24.049 -4.029 9.249 1.00 80.88 95 ASN A O 1
ATOM 734 N N . ALA A 1 96 ? -22.768 -2.410 10.109 1.00 86.31 96 ALA A N 1
ATOM 735 C CA . ALA A 1 96 ? -23.291 -1.351 9.260 1.00 86.31 96 ALA A CA 1
ATOM 736 C C . ALA A 1 96 ? -22.400 -1.178 8.024 1.00 86.31 96 ALA A C 1
ATOM 738 O O . ALA A 1 96 ? -21.185 -1.016 8.142 1.00 86.31 96 ALA A O 1
ATOM 739 N N . LEU A 1 97 ? -23.006 -1.199 6.833 1.00 87.31 97 LEU A N 1
ATOM 740 C CA . LEU A 1 97 ? -22.305 -0.861 5.596 1.00 87.31 97 LEU A CA 1
ATOM 741 C C . LEU A 1 97 ? -21.965 0.633 5.614 1.00 87.31 97 LEU A C 1
ATOM 743 O O . LEU A 1 97 ? -22.864 1.472 5.694 1.00 87.31 97 LEU A O 1
ATOM 747 N N . LEU A 1 98 ? -20.679 0.957 5.519 1.00 88.00 98 LEU A N 1
ATOM 748 C CA . LEU A 1 98 ? -20.192 2.329 5.500 1.00 88.00 98 LEU A CA 1
ATOM 749 C C . LEU A 1 98 ? -19.798 2.728 4.073 1.00 88.00 98 LEU A C 1
ATOM 751 O O . LEU A 1 98 ? -18.950 2.094 3.444 1.00 88.00 98 LEU A O 1
ATOM 755 N N . ASP A 1 99 ? -20.395 3.812 3.570 1.00 86.94 99 ASP A N 1
ATOM 756 C CA . ASP A 1 99 ? -20.046 4.378 2.265 1.00 86.94 99 ASP A CA 1
ATOM 757 C C . ASP A 1 99 ? -18.711 5.133 2.346 1.00 86.94 99 ASP A C 1
ATOM 759 O O . ASP A 1 99 ? -18.633 6.266 2.827 1.00 86.94 99 ASP A O 1
ATOM 763 N N . LEU A 1 100 ? -17.646 4.503 1.844 1.00 86.19 100 LEU A N 1
ATOM 764 C CA . LEU A 1 100 ? -16.298 5.077 1.824 1.00 86.19 100 LEU A CA 1
ATOM 765 C C . LEU A 1 100 ? -16.191 6.357 0.971 1.00 86.19 100 LEU A C 1
ATOM 767 O O . LEU A 1 100 ? -15.256 7.140 1.162 1.00 86.19 100 LEU A O 1
ATOM 771 N N . ASN A 1 101 ? -17.148 6.619 0.069 1.00 82.56 101 ASN A N 1
ATOM 772 C CA . ASN A 1 101 ? -17.173 7.856 -0.719 1.00 82.56 101 ASN A CA 1
ATOM 773 C C . ASN A 1 101 ? -17.603 9.078 0.107 1.00 82.56 101 ASN A C 1
ATOM 775 O O . ASN A 1 101 ? -17.345 10.206 -0.302 1.00 82.56 101 ASN A O 1
ATOM 779 N N . GLN A 1 102 ? -18.216 8.870 1.276 1.00 81.94 102 GLN A N 1
ATOM 780 C CA . GLN A 1 102 ? -18.646 9.932 2.197 1.00 81.94 102 GLN A CA 1
ATOM 781 C C . GLN A 1 102 ? -17.634 10.171 3.332 1.00 81.94 102 GLN A C 1
ATOM 783 O O . GLN A 1 102 ? -17.984 10.645 4.412 1.00 81.94 102 GLN A O 1
ATOM 788 N N . SER A 1 103 ? -16.367 9.820 3.104 1.00 76.00 103 SER A N 1
ATOM 789 C CA . SER A 1 103 ? -15.291 9.970 4.087 1.00 76.00 103 SER A CA 1
ATOM 790 C C . SER A 1 103 ? -15.010 11.435 4.459 1.00 76.00 103 SER A C 1
ATOM 792 O O . SER A 1 103 ? -15.122 12.349 3.645 1.00 76.00 103 SER A O 1
ATOM 794 N N . VAL A 1 104 ? -14.587 11.655 5.712 1.00 72.44 104 VAL A N 1
ATOM 795 C CA . VAL A 1 104 ? -14.243 12.987 6.259 1.00 72.44 104 VAL A CA 1
ATOM 796 C C . VAL A 1 104 ? -13.014 13.591 5.566 1.00 72.44 104 VAL A C 1
ATOM 798 O O . VAL A 1 104 ? -12.880 14.809 5.473 1.00 72.44 104 VAL A O 1
ATOM 801 N N . ALA A 1 105 ? -12.116 12.741 5.067 1.00 77.00 105 ALA A N 1
ATOM 802 C CA . ALA A 1 105 ? -10.976 13.132 4.255 1.00 77.00 105 ALA A CA 1
ATOM 803 C C . ALA A 1 105 ? -10.571 11.967 3.346 1.00 77.00 105 ALA A C 1
ATOM 805 O O . ALA A 1 105 ? -10.392 10.844 3.815 1.00 77.00 105 ALA A O 1
ATOM 806 N N . SER A 1 106 ? -10.373 12.255 2.062 1.00 77.62 106 SER A N 1
ATOM 807 C CA . SER A 1 106 ? -9.847 11.313 1.078 1.00 77.62 106 SER A CA 1
ATOM 808 C C . SER A 1 106 ? -8.722 11.967 0.281 1.00 77.62 106 SER A C 1
ATOM 810 O O . SER A 1 106 ? -8.826 13.110 -0.161 1.00 77.62 106 SER A O 1
ATOM 812 N N . VAL A 1 107 ? -7.615 11.245 0.114 1.00 79.88 107 VAL A N 1
ATOM 813 C CA . VAL A 1 107 ? -6.481 11.662 -0.717 1.00 79.88 107 VAL A CA 1
ATOM 814 C C . VAL A 1 107 ? -6.080 10.467 -1.567 1.00 79.88 107 VAL A C 1
ATOM 816 O O . VAL A 1 107 ? -5.786 9.405 -1.029 1.00 79.88 107 VAL A O 1
ATOM 819 N N . GLY A 1 108 ? -6.069 10.639 -2.889 1.00 82.12 108 GLY A N 1
ATOM 820 C CA . GLY A 1 108 ? -5.650 9.584 -3.816 1.00 82.12 108 GLY A CA 1
ATOM 821 C C . GLY A 1 108 ? -6.660 8.446 -4.000 1.00 82.12 108 GLY A C 1
ATOM 822 O O . GLY A 1 108 ? -6.279 7.393 -4.496 1.00 82.12 108 GLY A O 1
ATOM 823 N N . THR A 1 109 ? -7.930 8.643 -3.631 1.00 87.00 109 THR A N 1
ATOM 824 C CA . THR A 1 109 ? -9.011 7.678 -3.882 1.00 87.00 109 THR A CA 1
ATOM 825 C C . THR A 1 109 ? -9.984 8.201 -4.939 1.00 87.00 109 THR A C 1
ATOM 827 O O . THR A 1 109 ? -10.154 9.409 -5.115 1.00 87.00 109 THR A O 1
ATOM 830 N N . SER A 1 110 ? -10.634 7.286 -5.655 1.00 87.25 110 SER A N 1
ATOM 831 C CA . SER A 1 110 ? -11.689 7.592 -6.622 1.00 87.25 110 SER A CA 1
ATOM 832 C C . SER A 1 110 ? -12.830 6.584 -6.485 1.00 87.25 110 SER A C 1
ATOM 834 O O . SER A 1 110 ? -12.550 5.414 -6.217 1.00 87.25 110 SER A O 1
ATOM 836 N N . PRO A 1 111 ? -14.093 6.997 -6.685 1.00 87.94 111 PRO A N 1
ATOM 837 C CA . PRO A 1 111 ? -15.217 6.072 -6.691 1.00 87.94 111 PRO A CA 1
ATOM 838 C C . PRO A 1 111 ? -15.105 5.086 -7.856 1.00 87.94 111 PRO A C 1
ATOM 840 O O . PRO A 1 111 ? -14.702 5.446 -8.962 1.00 87.94 111 PRO A O 1
ATOM 843 N N . GLY A 1 112 ? -15.533 3.851 -7.605 1.00 86.81 112 GLY A N 1
ATOM 844 C CA . GLY A 1 112 ? -15.482 2.768 -8.579 1.00 86.81 112 GLY A CA 1
ATOM 845 C C . GLY A 1 112 ? -14.183 1.967 -8.527 1.00 86.81 112 GLY A C 1
ATOM 846 O O . GLY A 1 112 ? -13.219 2.313 -7.850 1.00 86.81 112 GLY A O 1
ATOM 847 N N . CYS A 1 113 ? -14.194 0.843 -9.232 1.00 87.88 113 CYS A N 1
ATOM 848 C CA . CYS A 1 113 ? -13.058 -0.056 -9.320 1.00 87.88 113 CYS A CA 1
A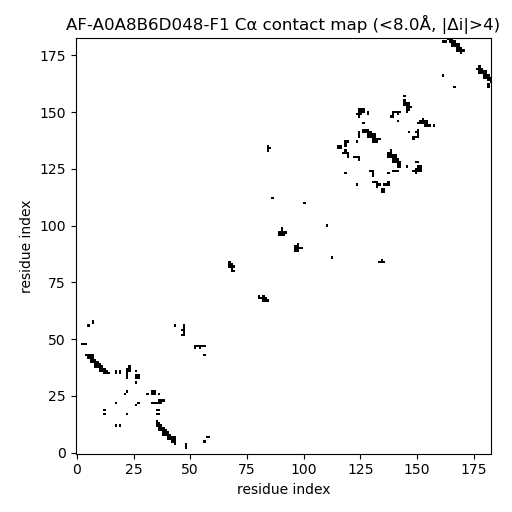TOM 849 C C . CYS A 1 113 ? -12.987 -0.612 -10.737 1.00 87.88 113 CYS A C 1
ATOM 851 O O . CYS A 1 113 ? -13.701 -1.558 -11.078 1.00 87.88 113 CYS A O 1
ATOM 853 N N . ASP A 1 114 ? -12.153 0.005 -11.570 1.00 86.00 114 ASP A N 1
ATOM 854 C CA . ASP A 1 114 ? -11.875 -0.532 -12.895 1.00 86.00 114 ASP A CA 1
ATOM 855 C C . ASP A 1 114 ? -11.165 -1.882 -12.771 1.00 86.00 114 ASP A C 1
ATOM 857 O O . ASP A 1 114 ? -10.386 -2.125 -11.843 1.00 86.00 114 ASP A O 1
ATOM 861 N N . ALA A 1 115 ? -11.412 -2.766 -13.737 1.00 82.31 115 ALA A N 1
ATOM 862 C CA . ALA A 1 115 ? -10.694 -4.028 -13.815 1.00 82.31 115 ALA A CA 1
ATOM 863 C C . ALA A 1 115 ? -9.181 -3.768 -13.861 1.00 82.31 115 ALA A C 1
ATOM 865 O O . ALA A 1 115 ? -8.708 -2.931 -14.641 1.00 82.31 115 ALA A O 1
ATOM 866 N N . LYS A 1 116 ? -8.425 -4.510 -13.038 1.00 81.00 116 LYS A N 1
ATOM 867 C CA . LYS A 1 116 ? -6.966 -4.400 -12.983 1.00 81.00 116 LYS A CA 1
ATOM 868 C C . LYS A 1 116 ? -6.393 -4.581 -14.388 1.00 81.00 116 LYS A C 1
ATOM 870 O O . LYS A 1 116 ? -6.566 -5.627 -15.013 1.00 81.00 116 LYS A O 1
ATOM 875 N N . LYS A 1 117 ? -5.705 -3.552 -14.876 1.00 86.94 117 LYS A N 1
ATOM 876 C CA . LYS A 1 117 ? -4.984 -3.610 -16.148 1.00 86.94 117 LYS A CA 1
ATOM 877 C C . LYS A 1 117 ? -3.646 -4.313 -15.935 1.00 86.94 117 LYS A C 1
ATOM 879 O O . LYS A 1 117 ? -3.048 -4.213 -14.867 1.00 86.94 117 LYS A O 1
ATOM 884 N N . HIS A 1 118 ? -3.186 -5.009 -16.966 1.00 89.88 118 HIS A N 1
ATOM 885 C CA . HIS A 1 118 ? -1.871 -5.641 -16.983 1.00 89.88 118 HIS A CA 1
ATOM 886 C C . HIS A 1 118 ? -0.861 -4.682 -17.608 1.00 89.88 118 HIS A C 1
ATOM 888 O O . HIS A 1 118 ? -0.800 -4.529 -18.828 1.00 89.88 118 HIS A O 1
ATOM 894 N N . PHE A 1 119 ? -0.104 -3.993 -16.765 1.00 91.69 119 PHE A N 1
ATOM 895 C CA . PHE A 1 119 ? 0.838 -2.961 -17.174 1.00 91.69 119 PHE A CA 1
ATOM 896 C C . PHE A 1 119 ? 2.200 -3.521 -17.583 1.00 91.69 119 PHE A C 1
ATOM 898 O O . PHE A 1 119 ? 2.961 -2.807 -18.231 1.00 91.69 119 PHE A O 1
ATOM 905 N N . CYS A 1 120 ? 2.516 -4.775 -17.246 1.00 94.75 120 CYS A N 1
ATOM 906 C CA . CYS A 1 120 ? 3.737 -5.427 -17.718 1.00 94.75 120 CYS A CA 1
ATOM 907 C C . CYS A 1 120 ? 3.617 -5.968 -19.147 1.00 94.75 120 CYS A C 1
ATOM 909 O O . CYS A 1 120 ? 4.629 -6.350 -19.736 1.00 94.75 120 CYS A O 1
ATOM 911 N N . ILE A 1 121 ? 2.415 -5.972 -19.735 1.00 92.56 121 ILE A N 1
ATOM 912 C CA . ILE A 1 121 ? 2.240 -6.324 -21.147 1.00 92.56 121 ILE A CA 1
ATOM 913 C C . ILE A 1 121 ? 3.007 -5.309 -22.005 1.00 92.56 121 ILE A C 1
ATOM 915 O O . ILE A 1 121 ? 2.725 -4.113 -21.972 1.00 92.56 121 ILE A O 1
ATOM 919 N N . GLY A 1 122 ? 3.972 -5.801 -22.786 1.00 90.56 122 GLY A N 1
ATOM 920 C CA . GLY A 1 122 ? 4.821 -4.983 -23.660 1.00 90.56 122 GLY A CA 1
ATOM 921 C C . GLY A 1 122 ? 6.213 -4.666 -23.106 1.00 90.56 122 GLY A C 1
ATOM 922 O O . GLY A 1 122 ? 6.904 -3.824 -23.681 1.00 90.56 122 GLY A O 1
ATOM 923 N N . ASP A 1 123 ? 6.623 -5.322 -22.014 1.00 92.81 123 ASP A N 1
ATOM 924 C CA . ASP A 1 123 ? 7.964 -5.223 -21.422 1.00 92.81 123 ASP A CA 1
ATOM 925 C C . ASP A 1 123 ? 8.411 -3.762 -21.222 1.00 92.81 123 ASP A C 1
ATOM 927 O O . ASP A 1 123 ? 9.373 -3.281 -21.848 1.00 92.81 123 ASP A O 1
ATOM 931 N N . PRO A 1 124 ? 7.693 -3.002 -20.371 1.00 95.31 124 PRO A N 1
ATOM 932 C CA . PRO A 1 124 ? 7.989 -1.589 -20.164 1.00 95.31 124 PRO A CA 1
ATOM 933 C C . PRO A 1 124 ? 9.357 -1.379 -19.499 1.00 95.31 124 PRO A C 1
ATOM 935 O O . PRO A 1 124 ? 10.003 -0.367 -19.754 1.00 95.31 124 PRO A O 1
ATOM 938 N N . CYS A 1 125 ? 9.830 -2.337 -18.696 1.00 96.38 125 CYS A N 1
ATOM 939 C CA . CYS A 1 125 ? 11.140 -2.287 -18.050 1.00 96.38 125 CYS A CA 1
ATOM 940 C C . CYS A 1 125 ? 12.262 -2.600 -19.047 1.00 96.38 125 CYS A C 1
ATOM 942 O O . CYS A 1 125 ? 12.306 -3.677 -19.637 1.00 96.38 125 CYS A O 1
ATOM 944 N N . LYS A 1 126 ? 13.192 -1.661 -19.234 1.00 94.81 126 LYS A N 1
ATOM 945 C CA . LYS A 1 126 ? 14.321 -1.792 -20.165 1.00 94.81 126 LYS A CA 1
ATOM 946 C C . LYS A 1 126 ? 15.581 -2.296 -19.462 1.00 94.81 126 LYS A C 1
ATOM 948 O O . LYS A 1 126 ? 15.628 -2.430 -18.241 1.00 94.81 126 LYS A O 1
ATOM 953 N N . ASN A 1 127 ? 16.617 -2.588 -20.252 1.00 92.31 127 ASN A N 1
ATOM 954 C CA . ASN A 1 127 ? 17.949 -2.974 -19.766 1.00 92.31 127 ASN A CA 1
ATOM 955 C C . ASN A 1 127 ? 17.952 -4.190 -18.815 1.00 92.31 127 ASN A C 1
ATOM 957 O O . ASN A 1 127 ? 18.723 -4.229 -17.860 1.00 92.31 127 ASN A O 1
ATOM 961 N N . GLY A 1 128 ? 17.079 -5.171 -19.067 1.00 89.12 128 GLY A N 1
ATOM 962 C CA . GLY A 1 128 ? 16.984 -6.385 -18.250 1.00 89.12 128 GLY A CA 1
ATOM 963 C C . GLY A 1 128 ? 16.322 -6.182 -16.883 1.00 89.12 128 GLY A C 1
ATOM 964 O O . GLY A 1 128 ? 16.508 -7.015 -16.001 1.00 89.12 128 GLY A O 1
ATOM 965 N N . GLY A 1 129 ? 15.583 -5.085 -16.683 1.00 93.69 129 GLY A N 1
ATOM 966 C CA . GLY A 1 129 ? 14.786 -4.882 -15.473 1.00 93.69 129 GLY A CA 1
ATOM 967 C C . GLY A 1 129 ? 13.596 -5.843 -15.387 1.00 93.69 129 GLY A C 1
ATOM 968 O O . GLY A 1 129 ? 12.934 -6.111 -16.388 1.00 93.69 129 GLY A O 1
ATOM 969 N N . THR A 1 130 ? 13.293 -6.324 -14.180 1.00 95.19 130 THR A N 1
ATOM 970 C CA . THR A 1 130 ? 12.136 -7.197 -13.925 1.00 95.19 130 THR A CA 1
ATOM 971 C C . THR A 1 130 ? 10.881 -6.355 -13.717 1.00 95.19 130 THR A C 1
ATOM 973 O O . THR A 1 130 ? 10.882 -5.444 -12.885 1.00 95.19 130 THR A O 1
ATOM 976 N N . CYS A 1 131 ? 9.810 -6.666 -14.451 1.00 95.06 131 CYS A N 1
ATOM 977 C CA . CYS A 1 131 ? 8.520 -5.991 -14.316 1.00 95.06 131 CYS A CA 1
ATOM 978 C C . CYS A 1 131 ? 7.627 -6.666 -13.273 1.00 95.06 131 CYS A C 1
ATOM 980 O O . CYS A 1 131 ? 7.459 -7.885 -13.290 1.00 95.06 131 CYS A O 1
ATOM 982 N N . TYR A 1 132 ? 7.015 -5.859 -12.409 1.00 92.62 132 TYR A N 1
ATOM 983 C CA . TYR A 1 132 ? 5.980 -6.275 -11.468 1.00 92.62 132 TYR A CA 1
ATOM 984 C C . TYR A 1 132 ? 4.691 -5.485 -11.702 1.00 92.62 132 TYR A C 1
ATOM 986 O O . TYR A 1 132 ? 4.712 -4.269 -11.899 1.00 92.62 132 TYR A O 1
ATOM 994 N N . GLU A 1 133 ? 3.560 -6.186 -11.645 1.00 88.44 133 GLU A N 1
ATOM 995 C CA . GLU A 1 133 ? 2.227 -5.609 -11.830 1.00 88.44 133 GLU A CA 1
ATOM 996 C C . GLU A 1 133 ? 1.767 -4.843 -10.581 1.00 88.44 133 GLU A C 1
ATOM 998 O O . GLU A 1 133 ? 1.458 -5.455 -9.554 1.00 88.44 133 GLU A O 1
ATOM 1003 N N . GLY A 1 134 ? 1.657 -3.518 -10.678 1.00 85.75 134 GLY A N 1
ATOM 1004 C CA . GLY A 1 134 ? 0.953 -2.674 -9.705 1.00 85.75 134 GLY A CA 1
ATOM 1005 C C . GLY A 1 134 ? -0.545 -2.570 -10.018 1.00 85.75 134 GLY A C 1
ATOM 1006 O O . GLY A 1 134 ? -1.024 -3.155 -10.990 1.00 85.75 134 GLY A O 1
ATOM 1007 N N . TRP A 1 135 ? -1.316 -1.868 -9.181 1.00 84.62 135 TRP A N 1
ATOM 1008 C CA . TRP A 1 135 ? -2.763 -1.730 -9.395 1.00 84.62 135 TRP A CA 1
ATOM 1009 C C . TRP A 1 135 ? -3.089 -0.711 -10.496 1.00 84.62 135 TRP A C 1
ATOM 1011 O O . TRP A 1 135 ? -3.879 -0.998 -11.392 1.00 84.62 135 TRP A O 1
ATOM 1021 N N . GLY A 1 136 ? -2.426 0.450 -10.473 1.00 85.00 136 GLY A N 1
ATOM 1022 C CA . GLY A 1 136 ? -2.561 1.508 -11.487 1.00 85.00 136 GLY A CA 1
ATOM 1023 C C . GLY A 1 136 ? -1.320 1.735 -12.359 1.00 85.00 136 GLY A C 1
ATOM 1024 O O . GLY A 1 136 ? -1.274 2.690 -13.134 1.00 85.00 136 GLY A O 1
ATOM 1025 N N . THR A 1 137 ? -0.279 0.912 -12.213 1.00 89.06 137 THR A N 1
ATOM 1026 C CA . THR A 1 137 ? 1.012 1.080 -12.900 1.00 89.06 137 THR A CA 1
ATOM 1027 C C . THR A 1 137 ? 1.782 -0.238 -12.948 1.00 89.06 137 THR A C 1
ATOM 1029 O O . THR A 1 137 ? 1.421 -1.204 -12.288 1.00 89.06 137 THR A O 1
ATOM 1032 N N . TYR A 1 138 ? 2.895 -0.263 -13.673 1.00 91.56 138 TYR A N 1
ATOM 1033 C CA . TYR A 1 138 ? 3.958 -1.246 -13.481 1.00 91.56 138 TYR A CA 1
ATOM 1034 C C . TYR A 1 138 ? 5.028 -0.703 -12.520 1.00 91.56 138 TYR A C 1
ATOM 1036 O O . TYR A 1 138 ? 5.190 0.516 -12.379 1.00 91.56 138 TYR A O 1
ATOM 1044 N N . ILE A 1 139 ? 5.773 -1.611 -11.891 1.00 91.81 139 ILE A N 1
ATOM 1045 C CA . ILE A 1 139 ? 6.948 -1.326 -11.062 1.00 91.81 139 ILE A CA 1
ATOM 1046 C C . ILE A 1 139 ? 8.134 -2.074 -11.669 1.00 91.81 139 ILE A C 1
ATOM 1048 O O . ILE A 1 139 ? 8.087 -3.294 -11.811 1.00 91.81 139 ILE A O 1
ATOM 1052 N N . CYS A 1 140 ? 9.206 -1.359 -12.007 1.00 94.62 140 CYS A N 1
ATOM 1053 C CA . CYS A 1 140 ? 10.433 -1.979 -12.496 1.00 94.62 140 CYS A CA 1
ATOM 1054 C C . CYS A 1 140 ? 11.457 -2.141 -11.378 1.00 94.62 140 CYS A C 1
ATOM 1056 O O . CYS A 1 140 ? 11.843 -1.171 -10.725 1.00 94.62 140 CYS A O 1
ATOM 1058 N N . GLN A 1 141 ? 11.959 -3.360 -11.208 1.00 94.25 141 GLN A N 1
ATOM 1059 C CA . GLN A 1 141 ? 13.186 -3.603 -10.462 1.00 94.25 141 GLN A CA 1
ATOM 1060 C C . GLN A 1 141 ? 14.361 -3.529 -11.428 1.00 94.25 141 GLN A C 1
ATOM 1062 O O . GLN A 1 141 ? 14.596 -4.439 -12.225 1.00 94.25 141 GLN A O 1
ATOM 1067 N N . CYS A 1 142 ? 15.084 -2.416 -11.358 1.00 92.81 142 CYS A N 1
ATOM 1068 C CA . CYS A 1 142 ? 16.233 -2.179 -12.213 1.00 92.81 142 CYS A CA 1
ATOM 1069 C C . CYS A 1 142 ? 17.448 -2.991 -11.769 1.00 92.81 142 CYS A C 1
ATOM 1071 O O . CYS A 1 142 ? 17.676 -3.206 -10.577 1.00 92.81 142 CYS A O 1
ATOM 1073 N N . GLY A 1 143 ? 18.237 -3.419 -12.754 1.00 88.25 143 GLY A N 1
ATOM 1074 C CA . GLY A 1 143 ? 19.548 -4.002 -12.513 1.00 88.25 143 GLY A CA 1
ATOM 1075 C C . GLY A 1 143 ? 20.566 -2.973 -11.998 1.00 88.25 143 GLY A C 1
ATOM 1076 O O . GLY A 1 143 ? 20.266 -1.778 -11.894 1.00 88.25 143 GLY A O 1
ATOM 1077 N N . PRO A 1 144 ? 21.797 -3.421 -11.700 1.00 85.62 144 PRO A N 1
ATOM 1078 C CA . PRO A 1 144 ? 22.877 -2.545 -11.261 1.00 85.62 144 PRO A CA 1
ATOM 1079 C C . PRO A 1 144 ? 23.108 -1.394 -12.245 1.00 85.62 144 PRO A C 1
ATOM 1081 O O . PRO A 1 144 ? 23.017 -1.577 -13.458 1.00 85.62 144 PRO A O 1
ATOM 1084 N N . ASN A 1 145 ? 23.454 -0.215 -11.726 1.00 85.56 145 ASN A N 1
ATOM 1085 C CA . ASN A 1 145 ? 23.767 0.989 -12.507 1.00 85.56 145 ASN A CA 1
ATOM 1086 C C . ASN A 1 145 ? 22.614 1.559 -13.357 1.00 85.56 145 ASN A C 1
ATOM 1088 O O . ASN A 1 145 ? 22.847 2.478 -14.140 1.00 85.56 145 ASN A O 1
ATOM 1092 N N . LYS A 1 146 ? 21.372 1.084 -13.187 1.00 90.19 146 LYS A N 1
ATOM 1093 C CA . LYS A 1 146 ? 20.177 1.636 -13.846 1.00 90.19 146 LYS A CA 1
ATOM 1094 C C . LYS A 1 146 ? 19.177 2.171 -12.822 1.00 90.19 146 LYS A C 1
ATOM 1096 O O . LYS A 1 146 ? 19.019 1.615 -11.738 1.00 90.19 146 LYS A O 1
ATOM 1101 N N . LYS A 1 147 ? 18.481 3.250 -13.173 1.00 88.31 147 LYS A N 1
ATOM 1102 C CA . LYS A 1 147 ? 17.428 3.886 -12.371 1.00 88.31 147 LYS A CA 1
ATOM 1103 C C . LYS A 1 147 ? 16.301 4.422 -13.258 1.00 88.31 147 LYS A C 1
ATOM 1105 O O . LYS A 1 147 ? 16.353 4.342 -14.485 1.00 88.31 147 LYS A O 1
ATOM 1110 N N . GLY A 1 148 ? 15.290 5.004 -12.619 1.00 89.00 148 GLY A N 1
ATOM 1111 C CA . GLY A 1 148 ? 14.105 5.546 -13.284 1.00 89.00 148 GLY A CA 1
ATOM 1112 C C . GLY A 1 148 ? 12.955 4.540 -13.345 1.00 89.00 148 GLY A C 1
ATOM 1113 O O . GLY A 1 148 ? 13.119 3.375 -12.991 1.00 89.00 148 GLY A O 1
ATOM 1114 N N . LYS A 1 149 ? 11.779 5.009 -13.779 1.00 92.00 149 LYS A N 1
ATOM 1115 C CA . LYS A 1 149 ? 10.533 4.221 -13.786 1.00 92.00 149 LYS A CA 1
ATOM 1116 C C . LYS A 1 149 ? 10.631 2.959 -14.649 1.00 92.00 149 LYS A C 1
ATOM 1118 O O . LYS A 1 149 ? 10.010 1.957 -14.328 1.00 92.00 149 LYS A O 1
ATOM 1123 N N . ASP A 1 150 ? 11.398 3.024 -15.728 1.00 94.62 150 ASP A N 1
ATOM 1124 C CA . ASP A 1 150 ? 11.546 1.999 -16.762 1.00 94.62 150 ASP A CA 1
ATOM 1125 C C . ASP A 1 150 ? 12.999 1.514 -16.925 1.00 94.62 150 ASP A C 1
ATOM 1127 O O . ASP A 1 150 ? 13.321 0.826 -17.891 1.00 94.62 150 ASP A O 1
ATOM 1131 N N . CYS A 1 151 ? 13.886 1.852 -15.984 1.00 94.62 151 CYS A N 1
ATOM 1132 C CA . CYS A 1 151 ? 15.303 1.467 -15.994 1.00 94.62 151 CYS A CA 1
ATOM 1133 C C . CYS A 1 151 ? 16.110 1.974 -17.199 1.00 94.62 151 CYS A C 1
ATOM 1135 O O . CYS A 1 151 ? 17.145 1.396 -17.544 1.00 94.62 151 CYS A O 1
ATOM 1137 N N . THR A 1 152 ? 15.663 3.048 -17.852 1.00 94.44 152 THR A N 1
ATOM 1138 C CA . THR A 1 152 ? 16.373 3.652 -18.990 1.00 94.44 152 THR A CA 1
ATOM 1139 C C . THR A 1 152 ? 17.509 4.578 -18.568 1.00 94.44 152 THR A C 1
ATOM 1141 O O . THR A 1 152 ? 18.446 4.775 -19.339 1.00 94.44 152 THR A O 1
ATOM 1144 N N . VAL A 1 153 ? 17.469 5.109 -17.344 1.00 90.94 153 VAL A N 1
ATOM 1145 C CA . VAL A 1 153 ? 18.423 6.118 -16.874 1.00 90.94 153 VAL A CA 1
ATOM 1146 C C . VAL A 1 153 ? 19.647 5.446 -16.264 1.00 90.94 153 VAL A C 1
ATOM 1148 O O . VAL A 1 153 ? 19.526 4.627 -15.354 1.00 90.94 153 VAL A O 1
ATOM 1151 N N . ASP A 1 154 ? 20.835 5.829 -16.721 1.00 88.81 154 ASP A N 1
ATOM 1152 C CA . ASP A 1 154 ? 22.091 5.405 -16.109 1.00 88.81 154 ASP A CA 1
ATOM 1153 C C . ASP A 1 154 ? 22.315 6.087 -14.757 1.00 88.81 154 ASP A C 1
ATOM 1155 O O . ASP A 1 154 ? 22.047 7.278 -14.555 1.00 88.81 154 ASP A O 1
ATOM 1159 N N . ILE A 1 155 ? 22.835 5.324 -13.801 1.00 84.44 155 ILE A N 1
ATOM 1160 C CA . ILE A 1 155 ? 23.350 5.888 -12.561 1.00 84.44 155 ILE A CA 1
ATOM 1161 C C . ILE A 1 155 ? 24.717 6.499 -12.891 1.00 84.44 155 ILE A C 1
ATOM 1163 O O . ILE A 1 155 ? 25.724 5.804 -12.973 1.00 84.44 155 ILE A O 1
ATOM 1167 N N . SER A 1 156 ? 24.735 7.816 -13.106 1.00 72.25 156 SER A N 1
ATOM 1168 C CA . SER A 1 156 ? 25.948 8.589 -13.411 1.00 72.25 156 SER A CA 1
ATOM 1169 C C . SER A 1 156 ? 26.974 8.588 -12.274 1.00 72.25 156 SER A C 1
ATOM 1171 O O . SER A 1 156 ? 28.157 8.820 -12.502 1.00 72.25 156 SER A O 1
ATOM 1173 N N . GLU A 1 157 ? 26.528 8.331 -11.045 1.00 69.94 157 GLU A N 1
ATOM 1174 C CA . GLU A 1 157 ? 27.390 8.160 -9.881 1.00 69.94 157 GLU A CA 1
ATOM 1175 C C . GLU A 1 157 ? 27.617 6.668 -9.634 1.00 69.94 157 GLU A C 1
ATOM 1177 O O . GLU A 1 157 ? 26.803 5.991 -9.010 1.00 69.94 157 GLU A O 1
ATOM 1182 N N . GLY A 1 158 ? 28.722 6.142 -10.163 1.00 67.25 158 GLY A N 1
ATOM 1183 C CA . GLY A 1 158 ? 29.150 4.777 -9.867 1.00 67.25 158 GLY A CA 1
ATOM 1184 C C . GLY A 1 158 ? 2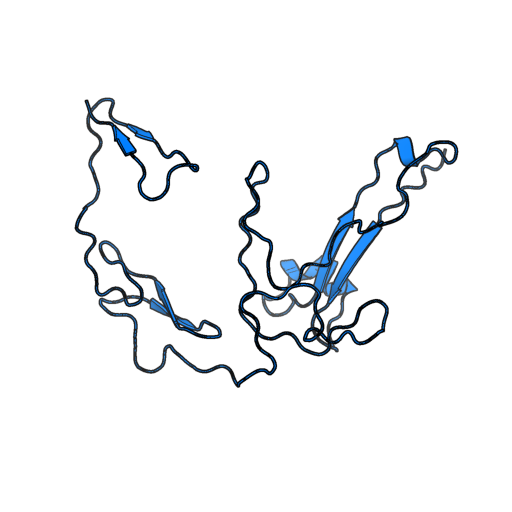9.417 4.558 -8.369 1.00 67.25 158 GLY A C 1
ATOM 1185 O O . GLY A 1 158 ? 29.436 5.516 -7.587 1.00 67.25 158 GLY A O 1
ATOM 1186 N N . PRO A 1 159 ? 29.658 3.304 -7.947 1.00 71.81 159 PRO A N 1
ATOM 1187 C CA . PRO A 1 159 ? 30.002 3.005 -6.561 1.00 71.81 159 PRO A CA 1
ATOM 1188 C C . PRO A 1 159 ? 31.190 3.868 -6.112 1.00 71.81 159 PRO A C 1
ATOM 1190 O O . PRO A 1 159 ? 32.254 3.863 -6.733 1.00 71.81 159 PRO A O 1
ATOM 1193 N N . ARG A 1 160 ? 30.997 4.640 -5.039 1.00 76.69 160 ARG A N 1
ATOM 1194 C CA . ARG A 1 160 ? 32.053 5.465 -4.442 1.00 76.69 160 ARG A CA 1
ATOM 1195 C C . ARG A 1 160 ? 32.930 4.561 -3.577 1.00 76.69 160 ARG A C 1
ATOM 1197 O O . ARG A 1 160 ? 32.417 3.870 -2.699 1.00 76.69 160 ARG A O 1
ATOM 1204 N N . ARG A 1 161 ? 34.240 4.553 -3.831 1.00 78.00 161 ARG A N 1
ATOM 1205 C CA . ARG A 1 161 ? 35.210 3.850 -2.981 1.00 78.00 161 ARG A CA 1
ATOM 1206 C C . ARG A 1 161 ? 35.529 4.744 -1.785 1.00 78.00 161 ARG A C 1
ATOM 1208 O O . ARG A 1 161 ? 35.843 5.915 -1.975 1.00 78.00 161 ARG A O 1
ATOM 1215 N N . LEU A 1 162 ? 35.388 4.209 -0.576 1.00 82.69 162 LEU A N 1
ATOM 1216 C CA . LEU A 1 162 ? 35.828 4.878 0.644 1.00 82.69 162 LEU A CA 1
ATOM 1217 C C . LEU A 1 162 ? 37.274 4.446 0.900 1.00 82.69 162 LEU A C 1
ATOM 1219 O O . LEU A 1 162 ? 37.531 3.256 1.071 1.00 82.69 162 LEU A O 1
ATOM 1223 N N . GLU A 1 163 ? 38.205 5.396 0.888 1.00 83.81 163 GLU A N 1
ATOM 1224 C CA . GLU A 1 163 ? 39.609 5.159 1.238 1.00 83.81 163 GLU A CA 1
ATOM 1225 C C . GLU A 1 163 ? 39.891 5.635 2.669 1.00 83.81 163 GLU A C 1
ATOM 1227 O O . GLU A 1 163 ? 39.311 6.622 3.125 1.00 83.81 163 GLU A O 1
ATOM 1232 N N . GLY A 1 164 ? 40.807 4.955 3.365 1.00 84.06 164 GLY A N 1
ATOM 1233 C CA . GLY A 1 164 ? 41.287 5.364 4.689 1.00 84.06 164 GLY A CA 1
ATOM 1234 C C . GLY A 1 164 ? 40.174 5.441 5.740 1.00 84.06 164 GLY A C 1
ATOM 1235 O O . GLY A 1 164 ? 39.548 4.432 6.057 1.00 84.06 164 GLY A O 1
ATOM 1236 N N . THR A 1 165 ? 39.963 6.634 6.296 1.00 83.06 165 THR A N 1
ATOM 1237 C CA . THR A 1 165 ? 38.983 6.951 7.351 1.00 83.06 165 THR A CA 1
ATOM 1238 C C . THR A 1 165 ? 37.639 7.472 6.827 1.00 83.06 165 THR A C 1
ATOM 1240 O O . THR A 1 165 ? 36.791 7.877 7.622 1.00 83.06 165 THR A O 1
ATOM 1243 N N . GLY A 1 166 ? 37.410 7.440 5.508 1.00 81.19 166 GLY A N 1
ATOM 1244 C CA . GLY A 1 166 ? 36.156 7.886 4.897 1.00 81.19 166 GLY A CA 1
ATOM 1245 C C . GLY A 1 166 ? 34.927 7.115 5.399 1.00 81.19 166 GLY A C 1
ATOM 1246 O O . GLY A 1 166 ? 34.958 5.894 5.559 1.00 81.19 166 GLY A O 1
ATOM 1247 N N . TYR A 1 167 ? 33.816 7.824 5.615 1.00 79.62 167 TYR A N 1
ATOM 1248 C CA . TYR A 1 167 ? 32.564 7.245 6.104 1.00 79.62 167 TYR A CA 1
ATOM 1249 C C . TYR A 1 167 ? 31.343 7.830 5.386 1.00 79.62 167 TYR A C 1
ATOM 1251 O O . TYR A 1 167 ? 31.320 8.980 4.942 1.00 79.62 167 TYR A O 1
ATOM 1259 N N . LEU A 1 168 ? 30.292 7.016 5.280 1.00 77.44 168 LEU A N 1
ATOM 1260 C CA . LEU A 1 168 ? 28.999 7.430 4.744 1.00 77.44 168 LEU A CA 1
ATOM 1261 C C . LEU A 1 168 ? 28.086 7.833 5.901 1.00 77.44 168 LEU A C 1
ATOM 1263 O O . LEU A 1 168 ? 27.834 7.030 6.799 1.00 77.44 168 LEU A O 1
ATOM 1267 N N . SER A 1 169 ? 27.576 9.063 5.869 1.00 75.81 169 SER A N 1
ATOM 1268 C CA . SER A 1 169 ? 26.591 9.540 6.838 1.00 75.81 169 SER A CA 1
ATOM 1269 C C . SER A 1 169 ? 25.262 9.790 6.137 1.00 75.81 169 SER A C 1
ATOM 1271 O O . SER A 1 169 ? 25.176 10.528 5.155 1.00 75.81 169 SER A O 1
ATOM 1273 N N . TYR A 1 170 ? 24.208 9.155 6.640 1.00 70.19 170 TYR A N 1
ATOM 1274 C CA . TYR A 1 170 ? 22.847 9.362 6.166 1.00 70.19 170 TYR A CA 1
ATOM 1275 C C . TYR A 1 170 ? 22.024 9.988 7.286 1.00 70.19 170 TYR A C 1
ATOM 1277 O O . TYR A 1 170 ? 21.792 9.359 8.319 1.00 70.19 170 TYR A O 1
ATOM 1285 N N . GLN A 1 171 ? 21.584 11.229 7.080 1.00 66.94 171 GLN A N 1
ATOM 1286 C CA . GLN A 1 171 ? 20.639 11.899 7.967 1.00 66.94 171 GLN A CA 1
ATOM 1287 C C . GLN A 1 171 ? 19.225 11.752 7.386 1.00 66.94 171 GLN A C 1
ATOM 1289 O O . GLN A 1 171 ? 18.946 12.309 6.327 1.00 66.94 171 GLN A O 1
ATOM 1294 N N . PRO A 1 172 ? 18.306 11.034 8.061 1.00 58.09 172 PRO A N 1
ATOM 1295 C CA . PRO A 1 172 ? 16.952 10.795 7.549 1.00 58.09 172 PRO A CA 1
ATOM 1296 C C . PRO A 1 172 ? 16.118 12.066 7.313 1.00 58.09 172 PRO A C 1
ATOM 1298 O O . PRO A 1 172 ? 15.096 12.012 6.634 1.00 58.09 172 PRO A O 1
ATOM 1301 N N . SER A 1 173 ? 16.523 13.195 7.898 1.00 59.59 173 SER A N 1
ATOM 1302 C CA . SER A 1 173 ? 15.837 14.487 7.833 1.00 59.59 173 SER A CA 1
ATOM 1303 C C . SER A 1 173 ? 16.187 15.332 6.600 1.00 59.59 173 SER A C 1
ATOM 1305 O O . SER A 1 173 ? 15.478 16.299 6.331 1.00 59.59 173 SER A O 1
ATOM 1307 N N . SER A 1 174 ? 17.231 14.990 5.838 1.00 50.88 174 SER A N 1
ATOM 1308 C CA . SER A 1 174 ? 17.639 15.713 4.627 1.00 50.88 174 SER A CA 1
ATOM 1309 C C . SER A 1 174 ? 17.431 14.856 3.374 1.00 50.88 174 SER A C 1
ATOM 1311 O O . SER A 1 174 ? 18.262 14.037 2.992 1.00 50.88 174 SER A O 1
ATOM 1313 N N . LEU A 1 175 ? 16.309 15.066 2.684 1.00 47.59 175 LEU A N 1
ATOM 1314 C CA . LEU A 1 175 ? 16.167 14.640 1.287 1.00 47.59 175 LEU A CA 1
ATOM 1315 C C . LEU A 1 175 ? 16.933 15.630 0.380 1.00 47.59 175 LEU A C 1
ATOM 1317 O O . LEU A 1 175 ? 16.831 16.833 0.632 1.00 47.59 175 LEU A O 1
ATOM 1321 N N . PRO A 1 176 ? 17.659 15.184 -0.675 1.00 53.97 176 PRO A N 1
ATOM 1322 C CA . PRO A 1 176 ? 17.539 13.876 -1.324 1.00 53.97 176 PRO A CA 1
ATOM 1323 C C . PRO A 1 176 ? 18.819 13.013 -1.402 1.00 53.97 176 PRO A C 1
ATOM 1325 O O . PRO A 1 176 ? 18.775 12.001 -2.099 1.00 53.97 176 PRO A O 1
ATOM 1328 N N . SER A 1 177 ? 19.927 13.330 -0.717 1.00 50.84 177 SER A N 1
ATOM 1329 C CA . SER A 1 177 ? 21.173 12.555 -0.885 1.00 50.84 177 SER A CA 1
ATOM 1330 C C . SER A 1 177 ? 21.906 12.275 0.435 1.00 50.84 177 SER A C 1
ATOM 1332 O O . SER A 1 177 ? 22.135 13.219 1.190 1.00 50.84 177 SER A O 1
ATOM 1334 N N . PRO A 1 178 ? 22.331 11.021 0.714 1.00 58.44 178 PRO A N 1
ATOM 1335 C CA . PRO A 1 178 ? 23.351 10.760 1.731 1.00 58.44 178 PRO A CA 1
ATOM 1336 C C . PRO A 1 178 ? 24.603 11.588 1.421 1.00 58.44 178 PRO A C 1
ATOM 1338 O O . PRO A 1 178 ? 25.085 11.579 0.286 1.00 58.44 178 PRO A O 1
ATOM 1341 N N . THR A 1 179 ? 25.138 12.287 2.420 1.00 59.88 179 THR A N 1
ATOM 1342 C CA . THR A 1 179 ? 26.394 13.025 2.267 1.00 59.88 179 THR A CA 1
ATOM 1343 C C . THR A 1 179 ? 27.546 12.067 2.530 1.00 59.88 179 THR A C 1
ATOM 1345 O O . THR A 1 179 ? 27.655 11.467 3.602 1.00 59.88 179 THR A O 1
ATOM 1348 N N . ILE A 1 180 ? 28.407 11.902 1.531 1.00 58.59 180 ILE A N 1
ATOM 1349 C CA . ILE A 1 180 ? 29.616 11.091 1.653 1.00 58.59 180 ILE A CA 1
ATOM 1350 C C . ILE A 1 180 ? 30.747 12.023 2.075 1.00 58.59 180 ILE A C 1
ATOM 1352 O O . ILE A 1 180 ? 31.024 13.000 1.379 1.00 58.59 180 ILE A O 1
ATOM 1356 N N . TYR A 1 181 ? 31.371 11.731 3.214 1.00 65.31 181 TYR A N 1
ATOM 1357 C CA . TYR A 1 181 ? 32.519 12.478 3.712 1.00 65.31 181 TYR A CA 1
ATOM 1358 C C . TYR A 1 181 ? 33.795 11.716 3.354 1.00 65.31 181 TYR A C 1
ATOM 1360 O O . TYR A 1 181 ? 33.927 10.525 3.649 1.00 65.31 181 TYR A O 1
ATOM 1368 N N . PHE A 1 182 ? 34.712 12.418 2.697 1.00 61.78 182 PHE A N 1
ATOM 1369 C CA . PHE A 1 182 ? 36.053 11.941 2.372 1.00 61.78 182 PHE A CA 1
ATOM 1370 C C . PHE A 1 182 ? 37.073 12.761 3.175 1.00 61.78 182 PHE A C 1
ATOM 1372 O O . PHE A 1 182 ? 36.772 13.906 3.523 1.00 61.78 182 PHE A O 1
ATOM 1379 N N . ASP A 1 183 ? 38.240 12.177 3.454 1.00 56.62 183 ASP A N 1
ATOM 1380 C CA . ASP A 1 183 ? 39.454 12.942 3.786 1.00 56.62 183 ASP A CA 1
ATOM 1381 C C . ASP A 1 183 ? 40.073 13.549 2.517 1.00 56.62 183 ASP A C 1
ATOM 1383 O O . ASP A 1 183 ? 40.029 12.871 1.459 1.00 56.62 183 ASP A O 1
#